Protein AF-0000000085129470 (afdb_homodimer)

Foldseek 3Di:
DPDAAFPDDQCPFPLQCVLVVNDDFQWDDDDDFKTKTADPDALDPLKMKIFTNGFDQAPVRDDPVSNVVSVVVLVVSLVVSCVPVVAPDWDKQWAHDVVRVHRGRGGIIITHGDHVPSPDDDDDPDDDPDDVVVVVVVVVVVVVVD/DPQAAFPDDACPFPLQCVLVVNDDFQWDDDDDFKTKTADPDALDPLKMKIFTNGFDQAPVRDDPVSNVVSVVVLVVSLVVSCVPVVAPDWDKQWAHDVVRPHRGRGGIIITHGDHVPSPDDDDDPDDDPDDVVVVVVVVVVVVVVD

Nearest PDB structures (foldseek):
  3imi-assembly2_C  TM=9.544E-01  e=4.822E-15  Bacillus anthracis str. 'Ames Ancestor'
  3l7x-assembly1_A-2  TM=9.308E-01  e=3.693E-14  Streptococcus mutans UA159
  1y23-assembly3_E  TM=9.239E-01  e=2.220E-14  Bacillus subtilis
  3ksv-assembly1_A-2  TM=9.120E-01  e=5.343E-13  Leishmania major
  3lb5-assembly2_C  TM=7.883E-01  e=4.705E-13  Bartonella henselae

Structure (mmCIF, N/CA/C/O backbone):
data_AF-0000000085129470-model_v1
#
loop_
_entity.id
_entity.type
_entity.pdbx_description
1 polymer 'Histidine triad (HIT) protein'
#
loop_
_atom_site.group_PDB
_atom_site.id
_atom_site.type_symbol
_atom_site.label_atom_id
_atom_site.label_alt_id
_atom_site.label_comp_id
_atom_site.label_asym_id
_atom_site.label_entity_id
_atom_site.label_seq_id
_atom_site.pdbx_PDB_ins_code
_atom_site.Cartn_x
_atom_site.Cartn_y
_atom_site.Cartn_z
_atom_site.occupancy
_atom_site.B_iso_or_equiv
_atom_site.auth_seq_id
_atom_site.auth_comp_id
_atom_site.auth_asym_id
_atom_site.auth_atom_id
_atom_site.pdbx_PDB_model_num
ATOM 1 N N . MET A 1 1 ? -8.031 -5.977 -23.781 1 40.75 1 MET A N 1
ATOM 2 C CA . MET A 1 1 ? -8.719 -7.082 -23.125 1 40.75 1 MET A CA 1
ATOM 3 C C . MET A 1 1 ? -9.391 -6.613 -21.844 1 40.75 1 MET A C 1
ATOM 5 O O . MET A 1 1 ? -8.828 -5.801 -21.094 1 40.75 1 MET A O 1
ATOM 9 N N . PRO A 1 2 ? -10.648 -6.934 -21.75 1 44.78 2 PRO A N 1
ATOM 10 C CA . PRO A 1 2 ? -11.336 -6.453 -20.547 1 44.78 2 PRO A CA 1
ATOM 11 C C . PRO A 1 2 ? -10.562 -6.766 -19.266 1 44.78 2 PRO A C 1
ATOM 13 O O . PRO A 1 2 ? -9.867 -7.785 -19.188 1 44.78 2 PRO A O 1
ATOM 16 N N . MET A 1 3 ? -10.422 -5.758 -18.359 1 65.94 3 MET A N 1
ATOM 17 C CA . MET A 1 3 ? -9.773 -5.996 -17.062 1 65.94 3 MET A CA 1
ATOM 18 C C . MET A 1 3 ? -10.461 -7.125 -16.312 1 65.94 3 MET A C 1
ATOM 20 O O . MET A 1 3 ? -11.695 -7.188 -16.266 1 65.94 3 MET A O 1
ATOM 24 N N . PHE A 1 4 ? -9.797 -8.305 -16.234 1 82.75 4 PHE A N 1
ATOM 25 C CA . PHE A 1 4 ? -10.32 -9.438 -15.477 1 82.75 4 PHE A CA 1
ATOM 26 C C . PHE A 1 4 ? -10.82 -8.984 -14.109 1 82.75 4 PHE A C 1
ATOM 28 O O . PHE A 1 4 ? -10.125 -8.273 -13.391 1 82.75 4 PHE A O 1
ATOM 35 N N . VAL A 1 5 ? -12.195 -9.188 -13.875 1 93 5 VAL A N 1
ATOM 36 C CA . VAL A 1 5 ? -12.82 -8.852 -12.602 1 93 5 VAL A CA 1
ATOM 37 C C . VAL A 1 5 ? -13.391 -10.109 -11.961 1 93 5 VAL A C 1
ATOM 39 O O . VAL A 1 5 ? -14.117 -10.867 -12.609 1 93 5 VAL A O 1
ATOM 42 N N . ASP A 1 6 ? -13.016 -10.383 -10.758 1 96.62 6 ASP A N 1
ATOM 43 C CA . ASP A 1 6 ? -13.547 -11.523 -10.016 1 96.62 6 ASP A CA 1
ATOM 44 C C . ASP A 1 6 ? -14.227 -11.078 -8.727 1 96.62 6 ASP A C 1
ATOM 46 O O . ASP A 1 6 ? -13.555 -10.742 -7.75 1 96.62 6 ASP A O 1
ATOM 50 N N . THR A 1 7 ? -15.523 -11.156 -8.672 1 96.19 7 THR A N 1
ATOM 51 C CA . THR A 1 7 ? -16.297 -10.766 -7.496 1 96.19 7 THR A CA 1
ATOM 52 C C . THR A 1 7 ? -16.969 -11.984 -6.859 1 96.19 7 THR A C 1
ATOM 54 O O . THR A 1 7 ? -17.969 -11.844 -6.156 1 96.19 7 THR A O 1
ATOM 57 N N . SER A 1 8 ? -16.406 -13.164 -7.219 1 96.69 8 SER A N 1
ATOM 58 C CA . SER A 1 8 ? -17 -14.398 -6.719 1 96.69 8 SER A CA 1
ATOM 59 C C . SER A 1 8 ? -17.031 -14.422 -5.195 1 96.69 8 SER A C 1
ATOM 61 O O . SER A 1 8 ? -16.188 -13.797 -4.543 1 96.69 8 SER A O 1
ATOM 63 N N . PRO A 1 9 ? -18 -15.125 -4.59 1 96.31 9 PRO A N 1
ATOM 64 C CA . PRO A 1 9 ? -18.109 -15.172 -3.129 1 96.31 9 PRO A CA 1
ATOM 65 C C . PRO A 1 9 ? -17 -16 -2.479 1 96.31 9 PRO A C 1
ATOM 67 O O . PRO A 1 9 ? -16.25 -16.672 -3.178 1 96.31 9 PRO A O 1
ATOM 70 N N . PRO A 1 10 ? -16.984 -15.922 -1.143 1 96.88 10 PRO A N 1
ATOM 71 C CA . PRO A 1 10 ? -15.953 -16.688 -0.429 1 96.88 10 PRO A CA 1
ATOM 72 C C . PRO A 1 10 ? -15.969 -18.172 -0.782 1 96.88 10 PRO A C 1
ATOM 74 O O . PRO A 1 10 ? -17.047 -18.781 -0.852 1 96.88 10 PRO A O 1
ATOM 77 N N . GLY A 1 11 ? -14.758 -18.656 -0.983 1 96.5 11 GLY A N 1
ATOM 78 C CA . GLY A 1 11 ? -14.633 -20.062 -1.308 1 96.5 11 GLY A CA 1
ATOM 79 C C . GLY A 1 11 ? -14.648 -20.344 -2.799 1 96.5 11 GLY A C 1
ATOM 80 O O . GLY A 1 11 ? -14.219 -21.406 -3.246 1 96.5 11 GLY A O 1
ATOM 81 N N . GLN A 1 12 ? -15.031 -19.328 -3.605 1 97 12 GLN A N 1
ATOM 82 C CA . GLN A 1 12 ? -15.219 -19.562 -5.035 1 97 12 GLN A CA 1
ATOM 83 C C . GLN A 1 12 ? -14.328 -18.641 -5.867 1 97 12 GLN A C 1
ATOM 85 O O . GLN A 1 12 ? -14.141 -18.875 -7.062 1 97 12 GLN A O 1
ATOM 90 N N . CYS A 1 13 ? -13.836 -17.641 -5.27 1 97.06 13 CYS A N 1
ATOM 91 C CA . CYS A 1 13 ? -13.023 -16.703 -6.047 1 97.06 13 CYS A CA 1
ATOM 92 C C . CYS A 1 13 ? -11.664 -17.312 -6.383 1 97.06 13 CYS A C 1
ATOM 94 O O . CYS A 1 13 ? -11.266 -18.312 -5.789 1 97.06 13 CYS A O 1
ATOM 96 N N . LEU A 1 14 ? -10.992 -16.734 -7.289 1 96.19 14 LEU A N 1
ATOM 97 C CA . LEU A 1 14 ? -9.703 -17.219 -7.789 1 96.19 14 LEU A CA 1
ATOM 98 C C . LEU A 1 14 ? -8.703 -17.375 -6.648 1 96.19 14 LEU A C 1
ATOM 100 O O . LEU A 1 14 ? -8.031 -18.391 -6.547 1 96.19 14 LEU A O 1
ATOM 104 N N . PHE A 1 15 ? -8.625 -16.469 -5.797 1 98 15 PHE A N 1
ATOM 105 C CA . PHE A 1 15 ? -7.629 -16.484 -4.734 1 98 15 PHE A CA 1
ATOM 106 C C . PHE A 1 15 ? -7.988 -17.516 -3.67 1 98 15 PHE A C 1
ATOM 108 O O . PHE A 1 15 ? -7.105 -18.156 -3.09 1 98 15 PHE A O 1
ATOM 115 N N . CYS A 1 16 ? -9.281 -17.656 -3.396 1 98.31 16 CYS A N 1
ATOM 116 C CA . CYS A 1 16 ? -9.68 -18.734 -2.492 1 98.31 16 CYS A CA 1
ATOM 117 C C . CYS A 1 16 ? -9.242 -20.094 -3.027 1 98.31 16 CYS A C 1
ATOM 119 O O . CYS A 1 16 ? -8.734 -20.922 -2.275 1 98.31 16 CYS A O 1
ATOM 121 N N . ARG A 1 17 ? -9.445 -20.25 -4.277 1 97.88 17 ARG A N 1
ATOM 122 C CA . ARG A 1 17 ? -9.07 -21.516 -4.902 1 97.88 17 ARG A CA 1
ATOM 123 C C . ARG A 1 17 ? -7.555 -21.703 -4.887 1 97.88 17 ARG A C 1
ATOM 125 O O . ARG A 1 17 ? -7.066 -22.828 -4.719 1 97.88 17 ARG A O 1
ATOM 132 N N . LEU A 1 18 ? -6.859 -20.688 -5.109 1 96.94 18 LEU A N 1
ATOM 133 C CA . LEU A 1 18 ? -5.406 -20.719 -5.023 1 96.94 18 LEU A CA 1
ATOM 134 C C . LEU A 1 18 ? -4.953 -21.094 -3.617 1 96.94 18 LEU A C 1
ATOM 136 O O . LEU A 1 18 ? -4.082 -21.953 -3.447 1 96.94 18 LEU A O 1
ATOM 140 N N . VAL A 1 19 ? -5.531 -20.484 -2.59 1 97.5 19 VAL A N 1
ATOM 141 C CA . VAL A 1 19 ? -5.215 -20.734 -1.189 1 97.5 19 VAL A CA 1
ATOM 142 C C . VAL A 1 19 ? -5.52 -22.203 -0.854 1 97.5 19 VAL A C 1
ATOM 144 O O . VAL A 1 19 ? -4.758 -22.844 -0.126 1 97.5 19 VAL A O 1
ATOM 147 N N . ALA A 1 20 ? -6.57 -22.688 -1.442 1 97.12 20 ALA A N 1
ATOM 148 C CA . ALA A 1 20 ? -7.008 -24.062 -1.183 1 97.12 20 ALA A CA 1
ATOM 149 C C . ALA A 1 20 ? -6.164 -25.062 -1.964 1 97.12 20 ALA A C 1
ATOM 151 O O . ALA A 1 20 ? -6.305 -26.281 -1.781 1 97.12 20 ALA A O 1
ATOM 152 N N . GLY A 1 21 ? -5.367 -24.625 -2.869 1 96.06 21 GLY A N 1
ATOM 153 C CA . GLY A 1 21 ? -4.527 -25.5 -3.67 1 96.06 21 GLY A CA 1
ATOM 154 C C . GLY A 1 21 ? -5.262 -26.125 -4.836 1 96.06 21 GLY A C 1
ATOM 155 O O . GLY A 1 21 ? -4.824 -27.156 -5.375 1 96.06 21 GLY A O 1
ATOM 156 N N . GLU A 1 22 ? -6.336 -25.531 -5.234 1 96.88 22 GLU A N 1
ATOM 157 C CA . GLU A 1 22 ? -7.168 -26.094 -6.301 1 96.88 22 GLU A CA 1
ATOM 158 C C . GLU A 1 22 ? -6.656 -25.672 -7.676 1 96.88 22 GLU A C 1
ATOM 160 O O . GLU A 1 22 ? -6.984 -26.297 -8.68 1 96.88 22 GLU A O 1
ATOM 165 N N . ILE A 1 23 ? -5.961 -24.594 -7.789 1 95.31 23 ILE A N 1
ATOM 166 C CA . ILE A 1 23 ? -5.383 -24.125 -9.047 1 95.31 23 ILE A CA 1
ATOM 167 C C . ILE A 1 23 ? -3.893 -23.859 -8.859 1 95.31 23 ILE A C 1
ATOM 169 O O . ILE A 1 23 ? -3.445 -23.547 -7.754 1 95.31 23 ILE A O 1
ATOM 173 N N . PRO A 1 24 ? -3.178 -24.016 -9.922 1 94.62 24 PRO A N 1
ATOM 174 C CA . PRO A 1 24 ? -1.734 -23.797 -9.797 1 94.62 24 PRO A CA 1
ATOM 175 C C . PRO A 1 24 ? -1.381 -22.328 -9.609 1 94.62 24 PRO A C 1
ATOM 177 O O . PRO A 1 24 ? -2.121 -21.453 -10.062 1 94.62 24 PRO A O 1
ATOM 180 N N . SER A 1 25 ? -0.333 -22.078 -8.922 1 96.12 25 SER A N 1
ATOM 181 C CA . SER A 1 25 ? 0.247 -20.75 -8.758 1 96.12 25 SER A CA 1
ATOM 182 C C . SER A 1 25 ? 1.765 -20.812 -8.625 1 96.12 25 SER A C 1
ATOM 184 O O . SER A 1 25 ? 2.311 -21.859 -8.258 1 96.12 25 SER A O 1
ATOM 186 N N . ALA A 1 26 ? 2.432 -19.875 -9.055 1 98.31 26 ALA A N 1
ATOM 187 C CA . ALA A 1 26 ? 3.85 -19.719 -8.742 1 98.31 26 ALA A CA 1
ATOM 188 C C . ALA A 1 26 ? 4.039 -19.109 -7.355 1 98.31 26 ALA A C 1
ATOM 190 O O . ALA A 1 26 ? 4.305 -17.906 -7.23 1 98.31 26 ALA A O 1
ATOM 191 N N . LYS A 1 27 ? 3.943 -19.984 -6.379 1 98.5 27 LYS A N 1
ATOM 192 C CA . LYS A 1 27 ? 3.953 -19.547 -4.984 1 98.5 27 LYS A CA 1
ATOM 193 C C . LYS A 1 27 ? 5.355 -19.141 -4.539 1 98.5 27 LYS A C 1
ATOM 195 O O . LYS A 1 27 ? 6.336 -19.812 -4.883 1 98.5 27 LYS A O 1
ATOM 200 N N . VAL A 1 28 ? 5.387 -18.125 -3.826 1 98.75 28 VAL A N 1
ATOM 201 C CA . VAL A 1 28 ? 6.645 -17.578 -3.34 1 98.75 28 VAL A CA 1
ATOM 202 C C . VAL A 1 28 ? 6.789 -17.844 -1.845 1 98.75 28 VAL A C 1
ATOM 204 O O . VAL A 1 28 ? 7.879 -18.172 -1.367 1 98.75 28 VAL A O 1
ATOM 207 N N . PHE A 1 29 ? 5.77 -17.609 -1.098 1 98.75 29 PHE A N 1
ATOM 208 C CA . PHE A 1 29 ? 5.785 -17.672 0.359 1 98.75 29 PHE A CA 1
ATOM 209 C C . PHE A 1 29 ? 4.383 -17.938 0.904 1 98.75 29 PHE A C 1
ATOM 211 O O . PHE A 1 29 ? 3.389 -17.578 0.274 1 98.75 29 PHE A O 1
ATOM 218 N N . GLU A 1 30 ? 4.352 -18.641 2 1 98.38 30 GLU A N 1
ATOM 219 C CA . GLU A 1 30 ? 3.074 -18.859 2.672 1 98.38 30 GLU A CA 1
ATOM 220 C C . GLU A 1 30 ? 3.266 -19.031 4.176 1 98.38 30 GLU A C 1
ATOM 222 O O . GLU A 1 30 ? 4.238 -19.656 4.617 1 98.38 30 GLU A O 1
ATOM 227 N N . ASP A 1 31 ? 2.416 -18.453 4.965 1 98.25 31 ASP A N 1
ATOM 228 C CA . ASP A 1 31 ? 2.367 -18.703 6.406 1 98.25 31 ASP A CA 1
ATOM 229 C C . ASP A 1 31 ? 0.927 -18.859 6.887 1 98.25 31 ASP A C 1
ATOM 231 O O . ASP A 1 31 ? 0.039 -19.203 6.102 1 98.25 31 ASP A O 1
ATOM 235 N N . GLU A 1 32 ? 0.663 -18.703 8.133 1 98.25 32 GLU A N 1
ATOM 236 C CA . GLU A 1 32 ? -0.648 -19 8.703 1 98.25 32 GLU A CA 1
ATOM 237 C C . GLU A 1 32 ? -1.712 -18.047 8.172 1 98.25 32 GLU A C 1
ATOM 239 O O . GLU A 1 32 ? -2.865 -18.438 7.98 1 98.25 32 GLU A O 1
ATOM 244 N N . GLN A 1 33 ? -1.351 -16.828 7.836 1 98.75 33 GLN A N 1
ATOM 245 C CA . GLN A 1 33 ? -2.363 -15.812 7.555 1 98.75 33 GLN A CA 1
ATOM 246 C C . GLN A 1 33 ? -2.232 -15.289 6.125 1 98.75 33 GLN A C 1
ATOM 248 O O . GLN A 1 33 ? -3.15 -14.648 5.609 1 98.75 33 GLN A O 1
ATOM 253 N N . THR A 1 34 ? -1.122 -15.539 5.492 1 98.88 34 THR A N 1
ATOM 254 C CA . THR A 1 34 ? -0.875 -14.867 4.223 1 98.88 34 THR A CA 1
ATOM 255 C C . THR A 1 34 ? -0.293 -15.836 3.199 1 98.88 34 THR A C 1
ATOM 257 O O . THR A 1 34 ? 0.252 -16.875 3.566 1 98.88 34 THR A O 1
ATOM 260 N N . ILE A 1 35 ? -0.473 -15.5 1.938 1 98.88 35 ILE A N 1
ATOM 261 C CA . ILE A 1 35 ? 0.131 -16.203 0.819 1 98.88 35 ILE A CA 1
ATOM 262 C C . ILE A 1 35 ? 0.681 -15.211 -0.195 1 98.88 35 ILE A C 1
ATOM 264 O O . ILE A 1 35 ? 0.081 -14.156 -0.426 1 98.88 35 ILE A O 1
ATOM 268 N N . ALA A 1 36 ? 1.838 -15.469 -0.699 1 98.94 36 ALA A N 1
ATOM 269 C CA . ALA A 1 36 ? 2.467 -14.656 -1.737 1 98.94 36 ALA A CA 1
ATOM 270 C C . ALA A 1 36 ? 2.76 -15.484 -2.982 1 98.94 36 ALA A C 1
ATOM 272 O O . ALA A 1 36 ? 3.266 -16.609 -2.883 1 98.94 36 ALA A O 1
ATOM 273 N N . PHE A 1 37 ? 2.441 -14.961 -4.125 1 98.88 37 PHE A N 1
ATOM 274 C CA . PHE A 1 37 ? 2.609 -15.664 -5.387 1 98.88 37 PHE A CA 1
ATOM 275 C C . PHE A 1 37 ? 2.811 -14.68 -6.535 1 98.88 37 PHE A C 1
ATOM 277 O O . PHE A 1 37 ? 2.457 -13.508 -6.422 1 98.88 37 PHE A O 1
ATOM 284 N N . MET A 1 38 ? 3.396 -15.164 -7.598 1 98.81 38 MET A N 1
ATOM 285 C CA . MET A 1 38 ? 3.662 -14.297 -8.742 1 98.81 38 MET A CA 1
ATOM 286 C C . MET A 1 38 ? 2.361 -13.836 -9.391 1 98.81 38 MET A C 1
ATOM 288 O O . MET A 1 38 ? 1.467 -14.648 -9.641 1 98.81 38 MET A O 1
ATOM 292 N N . ASP A 1 39 ? 2.252 -12.602 -9.609 1 98.12 39 ASP A N 1
ATOM 293 C CA . ASP A 1 39 ? 1.149 -12.141 -10.445 1 98.12 39 ASP A CA 1
ATOM 294 C C . ASP A 1 39 ? 1.29 -12.664 -11.875 1 98.12 39 ASP A C 1
ATOM 296 O O . ASP A 1 39 ? 2.352 -12.531 -12.484 1 98.12 39 ASP A O 1
ATOM 300 N N . ILE A 1 40 ? 0.278 -13.148 -12.406 1 96.19 40 ILE A N 1
ATOM 301 C CA . ILE A 1 40 ? 0.313 -13.688 -13.758 1 96.19 40 ILE A CA 1
ATOM 302 C C . ILE A 1 40 ? 0.575 -12.562 -14.758 1 96.19 40 ILE A C 1
ATOM 304 O O . ILE A 1 40 ? 1.217 -12.773 -15.789 1 96.19 40 ILE A O 1
ATOM 308 N N . GLY A 1 41 ? -0.055 -11.375 -14.516 1 95.75 41 GLY A N 1
ATOM 309 C CA . GLY A 1 41 ? 0.203 -10.188 -15.312 1 95.75 41 GLY A CA 1
ATOM 310 C C . GLY A 1 41 ? 1.357 -9.352 -14.789 1 95.75 41 GLY A C 1
ATOM 311 O O . GLY A 1 41 ? 1.146 -8.352 -14.109 1 95.75 41 GLY A O 1
ATOM 312 N N . GLN A 1 42 ? 2.512 -9.742 -15.281 1 98.12 42 GLN A N 1
ATOM 313 C CA . GLN A 1 42 ? 3.713 -9.07 -14.797 1 98.12 42 GLN A CA 1
ATOM 314 C C . GLN A 1 42 ? 3.863 -7.684 -15.414 1 98.12 42 GLN A C 1
ATOM 316 O O . GLN A 1 42 ? 3.828 -7.539 -16.641 1 98.12 42 GLN A O 1
ATOM 321 N N . VAL A 1 43 ? 3.979 -6.672 -14.547 1 97.94 43 VAL A N 1
ATOM 322 C CA . VAL A 1 43 ? 4.391 -5.363 -15.047 1 97.94 43 VAL A CA 1
ATOM 323 C C . VAL A 1 43 ? 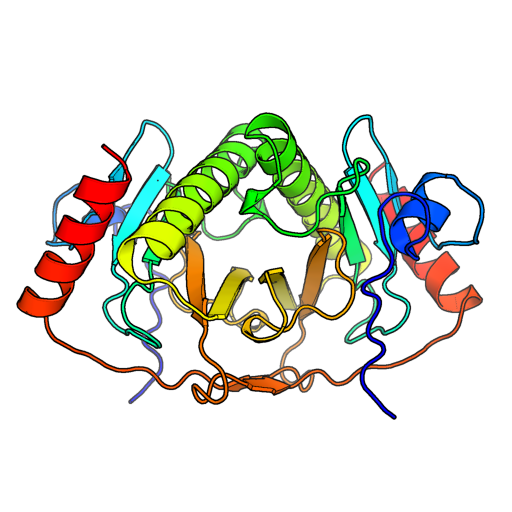5.898 -5.355 -15.289 1 97.94 43 VAL A C 1
ATOM 325 O O . VAL A 1 43 ? 6.352 -5.02 -16.391 1 97.94 43 VAL A O 1
ATOM 328 N N . ASN A 1 44 ? 6.613 -5.758 -14.227 1 98.5 44 ASN A N 1
ATOM 329 C CA . ASN A 1 44 ? 8.039 -6.062 -14.266 1 98.5 44 ASN A CA 1
ATOM 330 C C . ASN A 1 44 ? 8.344 -7.414 -13.633 1 98.5 44 ASN A C 1
ATOM 332 O O . ASN A 1 44 ? 7.617 -7.875 -12.75 1 98.5 44 ASN A O 1
ATOM 336 N N . PRO A 1 45 ? 9.43 -8.078 -14.125 1 98.44 45 PRO A N 1
ATOM 337 C CA . PRO A 1 45 ? 9.805 -9.344 -13.477 1 98.44 45 PRO A CA 1
ATOM 338 C C . PRO A 1 45 ? 9.945 -9.211 -11.961 1 98.44 45 PRO A C 1
ATOM 340 O O . PRO A 1 45 ? 10.609 -8.289 -11.477 1 98.44 45 PRO A O 1
ATOM 343 N N . GLY A 1 46 ? 9.297 -10.125 -11.234 1 98.81 46 GLY A N 1
ATOM 344 C CA . GLY A 1 46 ? 9.375 -10.094 -9.781 1 98.81 46 GLY A CA 1
ATOM 345 C C . GLY A 1 46 ? 8.125 -9.523 -9.133 1 98.81 46 GLY A C 1
ATOM 346 O O . GLY A 1 46 ? 8.039 -9.445 -7.906 1 98.81 46 GLY A O 1
ATOM 347 N N . HIS A 1 47 ? 7.137 -9.102 -9.938 1 98.94 47 HIS A N 1
ATOM 348 C CA . HIS A 1 47 ? 5.863 -8.594 -9.445 1 98.94 47 HIS A CA 1
ATOM 349 C C . HIS A 1 47 ? 5.09 -9.672 -8.688 1 98.94 47 HIS A C 1
ATOM 351 O O . HIS A 1 47 ? 4.684 -10.672 -9.281 1 98.94 47 HIS A O 1
ATOM 357 N N . VAL A 1 48 ? 4.891 -9.438 -7.418 1 98.94 48 VAL A N 1
ATOM 358 C CA . VAL A 1 48 ? 4.309 -10.43 -6.523 1 98.94 48 VAL A CA 1
ATOM 359 C C . VAL A 1 48 ? 3.027 -9.883 -5.902 1 98.94 48 VAL A C 1
ATOM 361 O O . VAL A 1 48 ? 2.943 -8.695 -5.59 1 98.94 48 VAL A O 1
ATOM 364 N N . LEU A 1 49 ? 2.084 -10.773 -5.723 1 98.94 49 LEU A N 1
ATOM 365 C CA . LEU A 1 49 ? 0.897 -10.477 -4.926 1 98.94 49 LEU A CA 1
ATOM 366 C C . LEU A 1 49 ? 1.003 -11.094 -3.537 1 98.94 49 LEU A C 1
ATOM 368 O O . LEU A 1 49 ? 1.373 -12.258 -3.398 1 98.94 49 LEU A O 1
ATOM 372 N N . VAL A 1 50 ? 0.764 -10.305 -2.529 1 98.94 50 VAL A N 1
ATOM 373 C CA . VAL A 1 50 ? 0.599 -10.789 -1.161 1 98.94 50 VAL A CA 1
ATOM 374 C C . VAL A 1 50 ? -0.875 -10.719 -0.765 1 98.94 50 VAL A C 1
ATOM 376 O O . VAL A 1 50 ? -1.462 -9.633 -0.716 1 98.94 50 VAL A O 1
ATOM 379 N N . ALA A 1 51 ? -1.49 -11.852 -0.425 1 98.94 51 ALA A N 1
ATOM 380 C CA . ALA A 1 51 ? -2.926 -11.914 -0.163 1 98.94 51 ALA A CA 1
ATOM 381 C C . ALA A 1 51 ? -3.207 -12.516 1.212 1 98.94 51 ALA A C 1
ATOM 383 O O . ALA A 1 51 ? -2.387 -13.266 1.749 1 98.94 51 ALA A O 1
ATOM 384 N N . SER A 1 52 ? -4.328 -12.039 1.817 1 98.88 52 SER A N 1
ATOM 385 C CA . SER A 1 52 ? -4.828 -12.742 2.994 1 98.88 52 SER A CA 1
ATOM 386 C C . SER A 1 52 ? -5.285 -14.156 2.639 1 98.88 52 SER A C 1
ATOM 388 O O . SER A 1 52 ? -5.871 -14.375 1.576 1 98.88 52 SER A O 1
ATOM 390 N N . LYS A 1 53 ? -4.98 -15.102 3.496 1 98.62 53 LYS A N 1
ATOM 391 C CA . LYS A 1 53 ? -5.492 -16.438 3.232 1 98.62 53 LYS A CA 1
ATOM 392 C C . LYS A 1 53 ? -7 -16.516 3.457 1 98.62 53 LYS A C 1
ATOM 394 O O . LYS A 1 53 ? -7.719 -17.141 2.686 1 98.62 53 LYS A O 1
ATOM 399 N N . ARG A 1 54 ? -7.402 -15.914 4.613 1 98.38 54 ARG A N 1
ATOM 400 C CA . ARG A 1 54 ? -8.844 -15.773 4.766 1 98.38 54 ARG A CA 1
ATOM 401 C C . ARG A 1 54 ? -9.43 -14.867 3.691 1 98.38 54 ARG A C 1
ATOM 403 O O . ARG A 1 54 ? -8.844 -13.828 3.371 1 98.38 54 ARG A O 1
ATOM 410 N N . HIS A 1 55 ? -10.594 -15.25 3.164 1 98.69 55 HIS A N 1
ATOM 411 C CA . HIS A 1 55 ? -11.266 -14.375 2.213 1 98.69 55 HIS A CA 1
ATOM 412 C C . HIS A 1 55 ? -11.75 -13.102 2.893 1 98.69 55 HIS A C 1
ATOM 414 O O . HIS A 1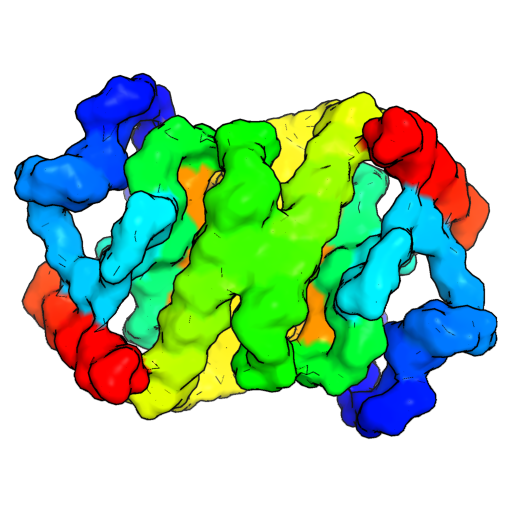 55 ? -12.617 -13.148 3.77 1 98.69 55 HIS A O 1
ATOM 420 N N . ALA A 1 56 ? -11.195 -12.109 2.619 1 98.69 56 ALA A N 1
ATOM 421 C CA . ALA A 1 56 ? -11.602 -10.734 2.889 1 98.69 56 ALA A CA 1
ATOM 422 C C . ALA A 1 56 ? -11.594 -9.898 1.612 1 98.69 56 ALA A C 1
ATOM 424 O O . ALA A 1 56 ? -10.688 -10.023 0.787 1 98.69 56 ALA A O 1
ATOM 425 N N . VAL A 1 57 ? -12.539 -9.156 1.46 1 98.62 57 VAL A N 1
ATOM 426 C CA . VAL A 1 57 ? -12.625 -8.414 0.205 1 98.62 57 VAL A CA 1
ATOM 427 C C . VAL A 1 57 ? -11.672 -7.219 0.247 1 98.62 57 VAL A C 1
ATOM 429 O O . VAL A 1 57 ? -10.859 -7.035 -0.659 1 98.62 57 VAL A O 1
ATOM 432 N N . THR A 1 58 ? -11.836 -6.367 1.28 1 98.81 58 THR A N 1
ATOM 433 C CA . THR A 1 58 ? -11.07 -5.129 1.363 1 98.81 58 THR A CA 1
ATOM 434 C C . THR A 1 58 ? -10.234 -5.098 2.641 1 98.81 58 THR A C 1
ATOM 436 O O . THR A 1 58 ? -10.383 -5.957 3.51 1 98.81 58 THR A O 1
ATOM 439 N N . LEU A 1 59 ? -9.367 -4.102 2.715 1 98.88 59 LEU A N 1
ATOM 440 C CA . LEU A 1 59 ? -8.594 -3.824 3.918 1 98.88 59 LEU A CA 1
ATOM 441 C C . LEU A 1 59 ? -9.5 -3.695 5.137 1 98.88 59 LEU A C 1
ATOM 443 O O . LEU A 1 59 ? -9.125 -4.09 6.242 1 98.88 59 LEU A O 1
ATOM 447 N N . LEU A 1 60 ? -10.719 -3.189 5.008 1 98.75 60 LEU A N 1
ATOM 448 C CA . LEU A 1 60 ? -11.648 -2.916 6.098 1 98.75 60 LEU A CA 1
ATOM 449 C C . LEU A 1 60 ? -12.211 -4.211 6.672 1 98.75 60 LEU A C 1
ATOM 451 O O . LEU A 1 60 ? -12.75 -4.223 7.781 1 98.75 60 LEU A O 1
ATOM 455 N N . ASP A 1 61 ? -12.055 -5.273 5.922 1 98.75 61 ASP A N 1
ATOM 456 C CA . ASP A 1 61 ? -12.602 -6.562 6.328 1 98.75 61 ASP A CA 1
ATOM 457 C C . ASP A 1 61 ? -11.562 -7.391 7.074 1 98.75 61 ASP A C 1
ATOM 459 O O . ASP A 1 61 ? -11.875 -8.445 7.625 1 98.75 61 ASP A O 1
ATOM 463 N N . LEU A 1 62 ? -10.312 -6.98 7.062 1 98.88 62 LEU A N 1
ATOM 464 C CA . LEU A 1 62 ? -9.25 -7.688 7.766 1 98.88 62 LEU A CA 1
ATOM 465 C C . LEU A 1 62 ? -9.305 -7.395 9.266 1 98.88 62 LEU A C 1
ATOM 467 O O . LEU A 1 62 ? -9.758 -6.324 9.672 1 98.88 62 LEU A O 1
ATOM 471 N N . THR A 1 63 ? -8.859 -8.359 10.117 1 98.81 63 THR A N 1
ATOM 472 C CA . THR A 1 63 ? -8.531 -8.016 11.5 1 98.81 63 THR A CA 1
ATOM 473 C C . THR A 1 63 ? -7.23 -7.223 11.562 1 98.81 63 THR A C 1
ATOM 475 O O . THR A 1 63 ? -6.414 -7.277 10.641 1 98.81 63 THR A O 1
ATOM 478 N N . PRO A 1 64 ? -7.062 -6.539 12.641 1 98.69 64 PRO A N 1
ATOM 479 C CA . PRO A 1 64 ? -5.785 -5.836 12.789 1 98.69 64 PRO A CA 1
ATOM 480 C C . PRO A 1 64 ? -4.582 -6.773 12.695 1 98.69 64 PRO A C 1
ATOM 482 O O . PRO A 1 64 ? -3.541 -6.398 12.148 1 98.69 64 PRO A O 1
ATOM 485 N N . ASP A 1 65 ? -4.742 -7.934 13.234 1 98.75 65 ASP A N 1
ATOM 486 C CA . ASP A 1 65 ? -3.666 -8.922 13.18 1 98.75 65 ASP A CA 1
ATOM 487 C C . ASP A 1 65 ? -3.373 -9.336 11.742 1 98.75 65 ASP A C 1
ATOM 489 O O . ASP A 1 65 ? -2.211 -9.445 11.344 1 98.75 65 ASP A O 1
ATOM 493 N N . GLU A 1 66 ? -4.395 -9.57 10.93 1 98.88 66 GLU A N 1
ATOM 494 C CA . GLU A 1 66 ? -4.242 -9.906 9.523 1 98.88 66 GLU A CA 1
ATOM 495 C C . GLU A 1 66 ? -3.592 -8.766 8.75 1 98.88 66 GLU A C 1
ATOM 497 O O . GLU A 1 66 ? -2.74 -9 7.887 1 98.88 66 GLU A O 1
ATOM 502 N N . ALA A 1 67 ? -4.027 -7.547 9.094 1 98.88 67 ALA A N 1
ATOM 503 C CA . ALA A 1 67 ? -3.447 -6.375 8.438 1 98.88 67 ALA A CA 1
ATOM 504 C C . ALA A 1 67 ? -1.944 -6.293 8.688 1 98.88 67 ALA A C 1
ATOM 506 O O . ALA A 1 67 ? -1.162 -6.105 7.754 1 98.88 67 ALA A O 1
ATOM 507 N N . GLY A 1 68 ? -1.591 -6.461 9.93 1 98.88 68 GLY A N 1
ATOM 508 C CA . GLY A 1 68 ? -0.171 -6.477 10.242 1 98.88 68 GLY A CA 1
ATOM 509 C C . GLY A 1 68 ? 0.58 -7.594 9.539 1 98.88 68 GLY A C 1
ATOM 510 O O . GLY A 1 68 ? 1.702 -7.395 9.07 1 98.88 68 GLY A O 1
ATOM 511 N N . ALA A 1 69 ? -0.011 -8.758 9.469 1 98.88 69 ALA A N 1
ATOM 512 C CA . ALA A 1 69 ? 0.618 -9.93 8.859 1 98.88 69 ALA A CA 1
ATOM 513 C C . ALA A 1 69 ? 0.886 -9.703 7.375 1 98.88 69 ALA A C 1
ATOM 515 O O . ALA A 1 69 ? 1.959 -10.039 6.871 1 98.88 69 ALA A O 1
ATOM 516 N N . VAL A 1 70 ? -0.07 -9.125 6.656 1 98.88 70 VAL A N 1
ATOM 517 C CA . VAL A 1 70 ? 0.102 -8.945 5.215 1 98.88 70 VAL A CA 1
ATOM 518 C C . VAL A 1 70 ? 1.245 -7.969 4.949 1 98.88 70 VAL A C 1
ATOM 520 O O . VAL A 1 70 ? 2.014 -8.141 4 1 98.88 70 VAL A O 1
ATOM 523 N N . MET A 1 71 ? 1.372 -6.91 5.766 1 98.94 71 MET A N 1
ATOM 524 C CA . MET A 1 71 ? 2.455 -5.961 5.539 1 98.94 71 MET A CA 1
ATOM 525 C C . MET A 1 71 ? 3.807 -6.578 5.883 1 98.94 71 MET A C 1
ATOM 527 O O . MET A 1 71 ? 4.805 -6.316 5.207 1 98.94 71 MET A O 1
ATOM 531 N N . ARG A 1 72 ? 3.861 -7.352 6.965 1 98.88 72 ARG A N 1
ATOM 532 C CA . ARG A 1 72 ? 5.109 -8.031 7.289 1 98.88 72 ARG A CA 1
ATOM 533 C C . ARG A 1 72 ? 5.535 -8.961 6.152 1 98.88 72 ARG A C 1
ATOM 535 O O . ARG A 1 72 ? 6.715 -9.016 5.801 1 98.88 72 ARG A O 1
ATOM 542 N N . THR A 1 73 ? 4.59 -9.672 5.609 1 98.94 73 THR A N 1
ATOM 543 C CA . THR A 1 73 ? 4.891 -10.539 4.473 1 98.94 73 THR A CA 1
ATOM 544 C C . THR A 1 73 ? 5.316 -9.711 3.264 1 98.94 73 THR A C 1
ATOM 546 O O . THR A 1 73 ? 6.273 -10.062 2.57 1 98.94 73 THR A O 1
ATOM 549 N N . ALA A 1 74 ? 4.617 -8.609 2.994 1 98.94 74 ALA A N 1
ATOM 550 C CA . ALA A 1 74 ? 4.992 -7.727 1.889 1 98.94 74 ALA A CA 1
ATOM 551 C C . ALA A 1 74 ? 6.426 -7.227 2.049 1 98.94 74 ALA A C 1
ATOM 553 O O . ALA A 1 74 ? 7.168 -7.133 1.068 1 98.94 74 ALA A O 1
ATOM 554 N N . GLN A 1 75 ? 6.793 -6.875 3.285 1 98.94 75 GLN A N 1
ATOM 555 C CA . GLN A 1 75 ? 8.156 -6.426 3.553 1 98.94 75 GLN A CA 1
ATOM 556 C C . GLN A 1 75 ? 9.172 -7.52 3.23 1 98.94 75 GLN A C 1
ATOM 558 O O . GLN A 1 75 ? 10.188 -7.258 2.584 1 98.94 75 GLN A O 1
ATOM 563 N N . ARG A 1 76 ? 8.867 -8.719 3.666 1 98.81 76 ARG A N 1
ATOM 564 C CA . ARG A 1 76 ? 9.742 -9.852 3.381 1 98.81 76 ARG A CA 1
ATOM 565 C C . ARG A 1 76 ? 9.883 -10.07 1.879 1 98.81 76 ARG A C 1
ATOM 567 O O . ARG A 1 76 ? 10.992 -10.266 1.373 1 98.81 76 ARG A O 1
ATOM 574 N N . VAL A 1 77 ? 8.781 -10.047 1.225 1 98.94 77 VAL A N 1
ATOM 575 C CA . VAL A 1 77 ? 8.758 -10.242 -0.222 1 98.94 77 VAL A CA 1
ATOM 576 C C . VAL A 1 77 ? 9.547 -9.125 -0.905 1 98.94 77 VAL A C 1
ATOM 578 O O . VAL A 1 77 ? 10.328 -9.383 -1.822 1 98.94 77 VAL A O 1
ATOM 581 N N . ALA A 1 78 ? 9.336 -7.898 -0.459 1 98.94 78 ALA A N 1
ATOM 582 C CA . ALA A 1 78 ? 10.055 -6.762 -1.032 1 98.94 78 ALA A CA 1
ATOM 583 C C . ALA A 1 78 ? 11.562 -6.93 -0.881 1 98.94 78 ALA A C 1
ATOM 585 O O . ALA A 1 78 ? 12.32 -6.613 -1.798 1 98.94 78 ALA A O 1
ATOM 586 N N . GLN A 1 79 ? 11.969 -7.371 0.268 1 98.88 79 GLN A N 1
ATOM 587 C CA . GLN A 1 79 ? 13.391 -7.633 0.498 1 98.88 79 GLN A CA 1
ATOM 588 C C . GLN A 1 79 ? 13.922 -8.688 -0.468 1 98.88 79 GLN A C 1
ATOM 590 O O . GLN A 1 79 ? 15.008 -8.539 -1.026 1 98.88 79 GLN A O 1
ATOM 595 N N . ALA A 1 80 ? 13.172 -9.75 -0.616 1 98.94 80 ALA A N 1
ATOM 596 C CA . ALA A 1 80 ? 13.562 -10.797 -1.55 1 98.94 80 ALA A CA 1
ATOM 597 C C . ALA A 1 80 ? 13.609 -10.273 -2.98 1 98.94 80 ALA A C 1
ATOM 599 O O . ALA A 1 80 ? 14.516 -10.617 -3.744 1 98.94 80 ALA A O 1
ATOM 600 N N . VAL A 1 81 ? 12.609 -9.492 -3.361 1 98.94 81 VAL A N 1
ATOM 601 C CA . VAL A 1 81 ? 12.562 -8.891 -4.691 1 98.94 81 VAL A CA 1
ATOM 602 C C . VAL A 1 81 ? 13.805 -8.039 -4.914 1 98.94 81 VAL A C 1
ATOM 604 O O . VAL A 1 81 ? 14.43 -8.102 -5.977 1 98.94 81 VAL A O 1
ATOM 607 N N . GLN A 1 82 ? 14.133 -7.242 -3.898 1 98.88 82 GLN A N 1
ATOM 608 C CA . GLN A 1 82 ? 15.336 -6.418 -3.998 1 98.88 82 GLN A CA 1
ATOM 609 C C . GLN A 1 82 ? 16.578 -7.281 -4.227 1 98.88 82 GLN A C 1
ATOM 611 O O . GLN A 1 82 ? 17.391 -6.977 -5.094 1 98.88 82 GLN A O 1
ATOM 616 N N . ALA A 1 83 ? 16.672 -8.305 -3.494 1 98.75 83 ALA A N 1
ATOM 617 C CA . ALA A 1 83 ? 17.844 -9.172 -3.547 1 98.75 83 ALA A CA 1
ATOM 618 C C . ALA A 1 83 ? 17.922 -9.922 -4.875 1 98.75 83 ALA A C 1
ATOM 620 O O . ALA A 1 83 ? 18.984 -10.07 -5.457 1 98.75 83 ALA A O 1
ATOM 621 N N . ALA A 1 84 ? 16.828 -10.398 -5.375 1 98.81 84 ALA A N 1
ATOM 622 C CA . ALA A 1 84 ? 16.797 -11.328 -6.5 1 98.81 84 ALA A CA 1
ATOM 623 C C . ALA A 1 84 ? 16.766 -10.586 -7.828 1 98.81 84 ALA A C 1
ATOM 625 O O . ALA A 1 84 ? 17.281 -11.078 -8.836 1 98.81 84 ALA A O 1
ATOM 626 N N . PHE A 1 85 ? 16.156 -9.383 -7.871 1 98.75 85 PHE A N 1
ATOM 627 C CA . PHE A 1 85 ? 15.898 -8.742 -9.156 1 98.75 85 PHE A CA 1
ATOM 628 C C . PHE A 1 85 ? 16.578 -7.379 -9.219 1 98.75 85 PHE A C 1
ATOM 630 O O . PHE A 1 85 ? 16.641 -6.762 -10.281 1 98.75 85 PHE A O 1
ATOM 637 N N . ASP A 1 86 ? 16.984 -6.824 -8.094 1 98.44 86 ASP A N 1
ATOM 638 C CA . ASP A 1 86 ? 17.75 -5.582 -7.98 1 98.44 86 ASP A CA 1
ATOM 639 C C . ASP A 1 86 ? 17.047 -4.441 -8.719 1 98.44 86 ASP A C 1
ATOM 641 O O . ASP A 1 86 ? 17.656 -3.797 -9.578 1 98.44 86 ASP A O 1
ATOM 645 N N . PRO A 1 87 ? 15.852 -4.234 -8.453 1 98.88 87 PRO A N 1
ATOM 646 C CA . PRO A 1 87 ? 15.172 -3.117 -9.117 1 98.88 87 PRO A CA 1
ATOM 647 C C . PRO A 1 87 ? 15.672 -1.757 -8.633 1 98.88 87 PRO A C 1
ATOM 649 O O . PRO A 1 87 ? 16.359 -1.674 -7.617 1 98.88 87 PRO A O 1
ATOM 652 N N . ASP A 1 88 ? 15.32 -0.65 -9.359 1 98.75 88 ASP A N 1
ATOM 653 C CA . ASP A 1 88 ? 15.688 0.718 -9 1 98.75 88 ASP A CA 1
ATOM 654 C C . ASP A 1 88 ? 14.805 1.244 -7.871 1 98.75 88 ASP A C 1
ATOM 656 O O . ASP A 1 88 ? 15.133 2.246 -7.234 1 98.75 88 ASP A O 1
ATOM 660 N N . GLY A 1 89 ? 13.68 0.592 -7.652 1 98.69 89 GLY A N 1
ATOM 661 C CA . GLY A 1 89 ? 12.703 0.912 -6.625 1 98.69 89 GLY A CA 1
ATOM 662 C C . GLY A 1 89 ? 11.617 -0.139 -6.488 1 98.69 89 GLY A C 1
ATOM 663 O O . GLY A 1 89 ? 11.617 -1.14 -7.207 1 98.69 89 GLY A O 1
ATOM 664 N N . ILE A 1 90 ? 10.773 -0.004 -5.551 1 98.94 90 ILE A N 1
ATOM 665 C CA . ILE A 1 90 ? 9.633 -0.886 -5.34 1 98.94 90 ILE A CA 1
ATOM 666 C C . ILE A 1 90 ? 8.398 -0.057 -4.984 1 98.94 90 ILE A C 1
ATOM 668 O O . ILE A 1 90 ? 8.477 0.871 -4.176 1 98.94 90 ILE A O 1
ATOM 672 N N . SER A 1 91 ? 7.266 -0.313 -5.602 1 98.81 91 SER A N 1
ATOM 673 C CA . SER A 1 91 ? 5.992 0.284 -5.219 1 98.81 91 SER A CA 1
ATOM 674 C C . SER A 1 91 ? 5.055 -0.756 -4.613 1 98.81 91 SER A C 1
ATOM 676 O O . SER A 1 91 ? 4.973 -1.886 -5.102 1 98.81 91 SER A O 1
ATOM 678 N N . LEU A 1 92 ? 4.41 -0.413 -3.537 1 98.88 92 LEU A N 1
ATOM 679 C CA . LEU A 1 92 ? 3.258 -1.173 -3.061 1 98.88 92 LEU A CA 1
ATOM 680 C C . LEU A 1 92 ? 1.954 -0.517 -3.5 1 98.88 92 LEU A C 1
ATOM 682 O O . LEU A 1 92 ? 1.793 0.7 -3.375 1 98.88 92 LEU A O 1
ATOM 686 N N . PHE A 1 93 ? 1.075 -1.273 -4.059 1 98.81 93 PHE A N 1
ATOM 687 C CA . PHE A 1 93 ? -0.246 -0.793 -4.445 1 98.81 93 PHE A CA 1
ATOM 688 C C . PHE A 1 93 ? -1.333 -1.737 -3.949 1 98.81 93 PHE A C 1
ATOM 690 O O . PHE A 1 93 ? -1.227 -2.955 -4.109 1 98.81 93 PHE A O 1
ATOM 697 N N . GLN A 1 94 ? -2.303 -1.277 -3.322 1 98.81 94 GLN A N 1
ATOM 698 C CA . GLN A 1 94 ? -3.441 -2.021 -2.793 1 98.81 94 GLN A CA 1
ATOM 699 C C . GLN A 1 94 ? -4.75 -1.286 -3.059 1 98.81 94 GLN A C 1
ATOM 701 O O . GLN A 1 94 ? -4.859 -0.085 -2.801 1 98.81 94 GLN A O 1
ATOM 706 N N . ALA A 1 95 ? -5.723 -1.984 -3.582 1 98.5 95 ALA A N 1
ATOM 707 C CA . ALA A 1 95 ? -6.98 -1.38 -4.008 1 98.5 95 ALA A CA 1
ATOM 708 C C . ALA A 1 95 ? -8.156 -1.94 -3.211 1 98.5 95 ALA A C 1
ATOM 710 O O . ALA A 1 95 ? -8.258 -3.154 -3.01 1 98.5 95 ALA A O 1
ATOM 711 N N . ASN A 1 96 ? -8.984 -1.087 -2.742 1 98.75 96 ASN A N 1
ATOM 712 C CA . ASN A 1 96 ? -10.234 -1.445 -2.076 1 98.75 96 ASN A CA 1
ATOM 713 C C . ASN A 1 96 ? -11.445 -0.925 -2.842 1 98.75 96 ASN A C 1
ATOM 715 O O . ASN A 1 96 ? -11.641 0.286 -2.957 1 98.75 96 ASN A O 1
ATOM 719 N N . GLY A 1 97 ? -12.266 -1.835 -3.365 1 98 97 GLY A N 1
ATOM 720 C CA . GLY A 1 97 ? -13.406 -1.448 -4.18 1 98 97 GLY A CA 1
ATOM 721 C C . GLY A 1 97 ? -13.031 -1.146 -5.621 1 98 97 GLY A C 1
ATOM 722 O O . GLY A 1 97 ? -11.875 -0.854 -5.922 1 98 97 GLY A O 1
ATOM 723 N N . ALA A 1 98 ? -14.07 -1.164 -6.449 1 97 98 ALA A N 1
ATOM 724 C CA . ALA A 1 98 ? -13.859 -0.945 -7.875 1 97 98 ALA A CA 1
ATOM 725 C C . ALA A 1 98 ? -13.25 0.429 -8.133 1 97 98 ALA A C 1
ATOM 727 O O . ALA A 1 98 ? -12.32 0.562 -8.938 1 97 98 ALA A O 1
ATOM 728 N N . ALA A 1 99 ? -13.688 1.418 -7.465 1 97.5 99 ALA A N 1
ATOM 729 C CA . ALA A 1 99 ? -13.188 2.777 -7.645 1 97.5 99 ALA A CA 1
ATOM 730 C C . ALA A 1 99 ? -11.734 2.891 -7.203 1 97.5 99 ALA A C 1
ATOM 732 O O . ALA A 1 99 ? -11 3.768 -7.672 1 97.5 99 ALA A O 1
ATOM 733 N N . GLY A 1 100 ? -11.344 2.012 -6.305 1 97.31 100 GLY A N 1
ATOM 734 C CA . GLY A 1 100 ? -9.953 1.978 -5.879 1 97.31 100 GLY A CA 1
ATOM 735 C C . GLY A 1 100 ? -9.055 1.225 -6.84 1 97.31 100 GLY A C 1
ATOM 736 O O . GLY A 1 100 ? -7.832 1.238 -6.691 1 97.31 100 GLY A O 1
ATOM 737 N N . GLY A 1 101 ? -9.688 0.549 -7.809 1 96.25 101 GLY A N 1
ATOM 738 C CA . GLY A 1 101 ? -8.938 -0.199 -8.797 1 96.25 101 GLY A CA 1
ATOM 739 C C . GLY A 1 101 ? -8.945 -1.696 -8.547 1 96.25 101 GLY A C 1
ATOM 740 O O . GLY A 1 101 ? -8.211 -2.443 -9.203 1 96.25 101 GLY A O 1
ATOM 741 N N . GLN A 1 102 ? -9.734 -2.09 -7.629 1 97.38 102 GLN A N 1
ATOM 742 C CA . GLN A 1 102 ? -9.773 -3.506 -7.277 1 97.38 102 GLN A CA 1
ATOM 743 C C . GLN A 1 102 ? -10.484 -4.32 -8.352 1 97.38 102 GLN A C 1
ATOM 745 O O . GLN A 1 102 ? -11.609 -3.992 -8.742 1 97.38 102 GLN A O 1
ATOM 750 N N . THR A 1 103 ? -9.781 -5.422 -8.797 1 96.75 103 THR A N 1
ATOM 751 C CA . THR A 1 103 ? -10.391 -6.246 -9.836 1 96.75 103 THR A CA 1
ATOM 752 C C . THR A 1 103 ? -10.656 -7.656 -9.312 1 96.75 103 THR A C 1
ATOM 754 O O . THR A 1 103 ? -11.539 -8.352 -9.828 1 96.75 103 THR A O 1
ATOM 757 N N . VAL A 1 104 ? -9.859 -8.18 -8.469 1 97.44 104 VAL A N 1
ATOM 758 C CA . VAL A 1 104 ? -10.133 -9.406 -7.734 1 97.44 104 VAL A CA 1
ATOM 759 C C . VAL A 1 104 ? -10.57 -9.078 -6.309 1 97.44 104 VAL A C 1
ATOM 761 O O . VAL A 1 104 ? -9.797 -8.516 -5.531 1 97.44 104 VAL A O 1
ATOM 764 N N . PHE A 1 105 ? -11.773 -9.422 -5.984 1 98.31 105 PHE A N 1
ATOM 765 C CA . PHE A 1 105 ? -12.352 -8.984 -4.719 1 98.31 105 PHE A CA 1
ATOM 766 C C . PHE A 1 105 ? -11.992 -9.953 -3.6 1 98.31 105 PHE A C 1
ATOM 768 O O . PHE A 1 105 ? -12.883 -10.516 -2.947 1 98.31 105 PHE A O 1
ATOM 775 N N . HIS A 1 106 ? -10.852 -10.18 -3.434 1 98.81 106 HIS A N 1
ATOM 776 C CA . HIS A 1 106 ? -10.078 -10.82 -2.377 1 98.81 106 HIS A CA 1
ATOM 777 C C . HIS A 1 106 ? -8.828 -10.016 -2.041 1 98.81 106 HIS A C 1
ATOM 779 O O . HIS A 1 106 ? -8 -9.758 -2.916 1 98.81 106 HIS A O 1
ATOM 785 N N . PHE A 1 107 ? -8.734 -9.617 -0.782 1 98.88 107 PHE A N 1
ATOM 786 C CA . PHE A 1 107 ? -7.695 -8.664 -0.412 1 98.88 107 PHE A CA 1
ATOM 787 C C . PHE A 1 107 ? -6.328 -9.133 -0.898 1 98.88 107 PHE A C 1
ATOM 789 O O . PHE A 1 107 ? -5.941 -10.281 -0.664 1 98.88 107 PHE A O 1
ATOM 796 N N . HIS A 1 108 ? -5.605 -8.234 -1.551 1 98.88 108 HIS A N 1
ATOM 797 C CA . HIS A 1 108 ? -4.203 -8.453 -1.892 1 98.88 108 HIS A CA 1
ATOM 798 C C . HIS A 1 108 ? -3.471 -7.133 -2.098 1 98.88 108 HIS A C 1
ATOM 800 O O . HIS A 1 108 ? -4.098 -6.105 -2.367 1 98.88 108 HIS A O 1
ATOM 806 N N . LEU A 1 109 ? -2.193 -7.262 -1.948 1 98.5 109 LEU A N 1
ATOM 807 C CA . LEU A 1 109 ? -1.246 -6.16 -2.098 1 98.5 109 LEU A CA 1
ATOM 808 C C . LEU A 1 109 ? -0.227 -6.469 -3.191 1 98.5 109 LEU A C 1
ATOM 810 O O . LEU A 1 109 ? 0.303 -7.578 -3.256 1 98.5 109 LEU A O 1
ATOM 814 N N . HIS A 1 110 ? 0.009 -5.52 -4.105 1 98.88 110 HIS A N 1
ATOM 815 C CA . HIS A 1 110 ? 1.041 -5.664 -5.125 1 98.88 110 HIS A CA 1
ATOM 816 C C . HIS A 1 110 ? 2.4 -5.207 -4.602 1 98.88 110 HIS A C 1
ATOM 818 O O . HIS A 1 110 ? 2.535 -4.086 -4.105 1 98.88 110 HIS A O 1
ATOM 824 N N . VAL A 1 111 ? 3.346 -6.035 -4.629 1 98.94 111 VAL A N 1
ATOM 825 C CA . VAL A 1 111 ? 4.754 -5.668 -4.5 1 98.94 111 VAL A CA 1
ATOM 826 C C . VAL A 1 111 ? 5.395 -5.59 -5.883 1 98.94 111 VAL A C 1
ATOM 828 O O . VAL A 1 111 ? 5.652 -6.617 -6.516 1 98.94 111 VAL A O 1
ATOM 831 N N . LEU A 1 112 ? 5.648 -4.367 -6.324 1 98.81 112 LEU A N 1
ATOM 832 C CA . LEU A 1 112 ? 5.965 -4.125 -7.727 1 98.81 112 LEU A CA 1
ATOM 833 C C . LEU A 1 112 ? 7.387 -3.59 -7.879 1 98.81 112 LEU A C 1
ATOM 835 O O . LEU A 1 112 ? 7.652 -2.428 -7.559 1 98.81 112 LEU A O 1
ATOM 839 N N . PRO A 1 113 ? 8.32 -4.434 -8.344 1 98.88 113 PRO A N 1
ATOM 840 C CA . PRO A 1 113 ? 9.609 -3.85 -8.711 1 98.88 113 PRO A CA 1
ATOM 841 C C . PRO A 1 113 ? 9.484 -2.752 -9.766 1 98.88 113 PRO A C 1
ATOM 843 O O . PRO A 1 113 ? 8.68 -2.873 -10.695 1 98.88 113 PRO A O 1
ATOM 846 N N . ARG A 1 114 ? 10.25 -1.717 -9.578 1 98.75 114 ARG A N 1
ATOM 847 C CA . ARG A 1 114 ? 10.195 -0.573 -10.484 1 98.75 114 ARG A CA 1
ATOM 848 C C . ARG A 1 114 ? 11.562 -0.302 -11.109 1 98.75 114 ARG A C 1
ATOM 850 O O . ARG A 1 114 ? 12.594 -0.463 -10.453 1 98.75 114 ARG A O 1
ATOM 857 N N . HIS A 1 115 ? 11.516 0.075 -12.305 1 98.31 115 HIS A N 1
ATOM 858 C CA . HIS A 1 115 ? 12.68 0.544 -13.047 1 98.31 115 HIS A CA 1
ATOM 859 C C . HIS A 1 115 ? 12.438 1.928 -13.641 1 98.31 115 HIS A C 1
ATOM 861 O O . HIS A 1 115 ? 11.297 2.289 -13.938 1 98.31 115 HIS A O 1
ATOM 867 N N . GLU A 1 116 ? 13.516 2.664 -13.719 1 96.88 116 GLU A N 1
ATOM 868 C CA . GLU A 1 116 ? 13.359 3.947 -14.398 1 96.88 116 GLU A CA 1
ATOM 869 C C . GLU A 1 116 ? 12.758 3.768 -15.789 1 96.88 116 GLU A C 1
ATOM 871 O O . GLU A 1 116 ? 13.234 2.947 -16.578 1 96.88 116 GLU A O 1
ATOM 876 N N . GLY A 1 117 ? 11.664 4.484 -16.016 1 95.5 117 GLY A N 1
ATOM 877 C CA . GLY A 1 117 ? 11.055 4.461 -17.344 1 95.5 117 GLY A CA 1
ATOM 878 C C . GLY A 1 117 ? 10.336 3.162 -17.641 1 95.5 117 GLY A C 1
ATOM 879 O O . GLY A 1 117 ? 10.203 2.781 -18.812 1 95.5 117 GLY A O 1
ATOM 880 N N . ASP A 1 118 ? 9.906 2.457 -16.703 1 97.56 118 ASP A N 1
ATOM 881 C CA . ASP A 1 118 ? 9.32 1.139 -16.938 1 97.56 118 ASP A CA 1
ATOM 882 C C . ASP A 1 118 ? 7.883 1.253 -17.438 1 97.56 118 ASP A C 1
ATOM 884 O O . ASP A 1 118 ? 7.223 0.241 -17.672 1 97.56 118 ASP A O 1
ATOM 888 N N . GLY A 1 119 ? 7.312 2.432 -17.594 1 97.06 119 GLY A N 1
ATOM 889 C CA . GLY A 1 119 ? 6 2.637 -18.188 1 97.06 119 GLY A CA 1
ATOM 890 C C . GLY A 1 119 ? 4.891 2.719 -17.156 1 97.06 119 GLY A C 1
ATOM 891 O O . GLY A 1 119 ? 3.752 3.061 -17.469 1 97.06 119 GLY A O 1
ATOM 892 N N . VAL A 1 120 ? 5.246 2.367 -15.914 1 96 120 VAL A N 1
ATOM 893 C CA . VAL A 1 120 ? 4.258 2.555 -14.852 1 96 120 VAL A CA 1
ATOM 894 C C . VAL A 1 120 ? 4.031 4.047 -14.617 1 96 120 VAL A C 1
ATOM 896 O O . VAL A 1 120 ? 4.984 4.82 -14.531 1 96 120 VAL A O 1
ATOM 899 N N . GLY A 1 121 ? 2.768 4.465 -14.625 1 93.75 121 GLY A N 1
ATOM 900 C CA . GLY A 1 121 ? 2.416 5.859 -14.398 1 93.75 121 GLY A CA 1
ATOM 901 C C . GLY A 1 121 ? 1.298 6.035 -13.383 1 93.75 121 GLY A C 1
ATOM 902 O O . GLY A 1 121 ? 0.421 5.176 -13.266 1 93.75 121 GLY A O 1
ATOM 903 N N . LEU A 1 122 ? 1.354 7.109 -12.695 1 92 122 LEU A N 1
ATOM 904 C CA . LEU A 1 122 ? 0.317 7.457 -11.727 1 92 122 LEU A CA 1
ATOM 905 C C . LEU A 1 122 ? -0.218 8.859 -11.984 1 92 122 LEU A C 1
ATOM 907 O O . LEU A 1 122 ? 0.509 9.844 -11.828 1 92 122 LEU A O 1
ATOM 911 N N . GLY A 1 123 ? -1.432 8.883 -12.539 1 94.38 123 GLY A N 1
ATOM 912 C CA . GLY A 1 123 ? -2.133 10.156 -12.539 1 94.38 123 GLY A CA 1
ATOM 913 C C . GLY A 1 123 ? -2.508 10.625 -11.141 1 94.38 123 GLY A C 1
ATOM 914 O O . GLY A 1 123 ? -3.189 9.914 -10.406 1 94.38 123 GLY A O 1
ATOM 915 N N . TRP A 1 124 ? -2.189 11.734 -10.789 1 95 124 TRP A N 1
ATOM 916 C CA . TRP A 1 124 ? -2.295 12.25 -9.43 1 95 124 TRP A CA 1
ATOM 917 C C . TRP A 1 124 ? -2.762 13.695 -9.43 1 95 124 TRP A C 1
ATOM 919 O O . TRP A 1 124 ? -1.951 14.617 -9.289 1 95 124 TRP A O 1
ATOM 929 N N . PRO A 1 125 ? -4.039 13.922 -9.547 1 96.81 125 PRO A N 1
ATOM 930 C CA . PRO A 1 125 ? -4.547 15.289 -9.609 1 96.81 125 PRO A CA 1
ATOM 931 C C . PRO A 1 125 ? -4.508 15.992 -8.25 1 96.81 125 PRO A C 1
ATOM 933 O O . PRO A 1 125 ? -5.539 16.125 -7.59 1 96.81 125 PRO A O 1
ATOM 936 N N . ARG A 1 126 ? -3.414 16.516 -7.91 1 95.69 126 ARG A N 1
ATOM 937 C CA . ARG A 1 126 ? -3.102 17.141 -6.633 1 95.69 126 ARG A CA 1
ATOM 938 C C . ARG A 1 126 ? -3.812 18.484 -6.496 1 95.69 126 ARG A C 1
ATOM 940 O O . ARG A 1 126 ? -3.83 19.281 -7.438 1 95.69 126 ARG A O 1
ATOM 947 N N . LYS A 1 127 ? -4.445 18.672 -5.375 1 96.75 127 LYS A N 1
ATOM 948 C CA . LYS A 1 127 ? -5.055 19.938 -4.973 1 96.75 127 LYS A CA 1
ATOM 949 C C . LYS A 1 127 ? -4.508 20.406 -3.627 1 96.75 127 LYS A C 1
ATOM 951 O O . LYS A 1 127 ? -4.109 19.578 -2.793 1 96.75 127 LYS A O 1
ATOM 956 N N . GLU A 1 128 ? -4.5 21.703 -3.396 1 96.5 128 GLU A N 1
ATOM 957 C CA . GLU A 1 128 ? -4.062 22.297 -2.135 1 96.5 128 GLU A CA 1
ATOM 958 C C . GLU A 1 128 ? -5.176 23.125 -1.496 1 96.5 128 GLU A C 1
ATOM 960 O O . GLU A 1 128 ? -5.262 24.328 -1.725 1 96.5 128 GLU A O 1
ATOM 965 N N . PRO A 1 129 ? -5.961 22.547 -0.664 1 97.19 129 PRO A N 1
ATOM 966 C CA . PRO A 1 129 ? -7.137 23.234 -0.127 1 97.19 129 PRO A CA 1
ATOM 967 C C . PRO A 1 129 ? -6.781 24.25 0.957 1 97.19 129 PRO A C 1
ATOM 969 O O . PRO A 1 129 ? -7.621 25.062 1.335 1 97.19 129 PRO A O 1
ATOM 972 N N . GLY A 1 130 ? -5.602 24.188 1.479 1 96.75 130 GLY A N 1
ATOM 973 C CA . GLY A 1 130 ? -5.168 25.094 2.535 1 96.75 130 GLY A CA 1
ATOM 974 C C . GLY A 1 130 ? -5.281 24.484 3.922 1 96.75 130 GLY A C 1
ATOM 975 O O . GLY A 1 130 ? -6.008 23.516 4.121 1 96.75 130 GLY A O 1
ATOM 976 N N . MET A 1 131 ? -4.57 25.094 4.848 1 96.75 131 MET A N 1
ATOM 977 C CA . MET A 1 131 ? -4.387 24.5 6.172 1 96.75 131 MET A CA 1
ATOM 978 C C . MET A 1 131 ? -5.711 24.422 6.926 1 96.75 131 MET A C 1
ATOM 980 O O . MET A 1 131 ? -5.949 23.484 7.672 1 96.75 131 MET A O 1
ATOM 984 N N . GLN A 1 132 ? -6.504 25.422 6.785 1 98 132 GLN A N 1
ATOM 985 C CA . GLN A 1 132 ? -7.781 25.391 7.488 1 98 132 GLN A CA 1
ATOM 986 C C . GLN A 1 132 ? -8.633 24.203 7.043 1 98 132 GLN A C 1
ATOM 988 O O . GLN A 1 132 ? -9.203 23.5 7.875 1 98 132 GLN A O 1
ATOM 993 N N . ALA A 1 133 ? -8.758 24.016 5.773 1 98.44 133 ALA A N 1
ATOM 994 C CA . ALA A 1 133 ? -9.508 22.875 5.25 1 98.44 133 ALA A CA 1
ATOM 995 C C . ALA A 1 133 ? -8.906 21.562 5.734 1 98.44 133 ALA A C 1
ATOM 997 O O . ALA A 1 133 ? -9.633 20.641 6.094 1 98.44 133 ALA A O 1
ATOM 998 N N . LEU A 1 134 ? -7.621 21.516 5.754 1 98.62 134 LEU A N 1
ATOM 999 C CA . LEU A 1 134 ? -6.941 20.297 6.207 1 98.62 134 LEU A CA 1
ATOM 1000 C C . LEU A 1 134 ? -7.242 20.016 7.676 1 98.62 134 LEU A C 1
ATOM 1002 O O . LEU A 1 134 ? -7.457 18.875 8.062 1 98.62 134 LEU A O 1
ATOM 1006 N N . GLN A 1 135 ? -7.262 21.062 8.453 1 98.62 135 GLN A N 1
ATOM 1007 C CA . GLN A 1 135 ? -7.59 20.906 9.867 1 98.62 135 GLN A CA 1
ATOM 1008 C C . GLN A 1 135 ? -9.031 20.438 10.047 1 98.62 135 GLN A C 1
ATOM 1010 O O . GLN A 1 135 ? -9.312 19.609 10.922 1 98.62 135 GLN A O 1
ATOM 1015 N N . ASP A 1 136 ? -9.891 20.938 9.211 1 98.75 136 ASP A N 1
ATOM 1016 C CA . ASP A 1 136 ? -11.281 20.484 9.266 1 98.75 136 ASP A CA 1
ATOM 1017 C C . ASP A 1 136 ? -11.391 19 8.906 1 98.75 136 ASP A C 1
ATOM 1019 O O . ASP A 1 136 ? -12.117 18.266 9.57 1 98.75 136 ASP A O 1
ATOM 1023 N N . TYR A 1 137 ? -10.734 18.578 7.859 1 98.81 137 TYR A N 1
ATOM 1024 C CA . TYR A 1 137 ? -10.727 17.172 7.48 1 98.81 137 TYR A CA 1
ATOM 1025 C C . TYR A 1 137 ? -10.172 16.312 8.609 1 98.81 137 TYR A C 1
ATOM 1027 O O . TYR A 1 137 ? -10.742 15.266 8.938 1 98.81 137 TYR A O 1
ATOM 1035 N N . ALA A 1 138 ? -9.055 16.781 9.188 1 98.88 138 ALA A N 1
ATOM 1036 C CA . ALA A 1 138 ? -8.414 16.031 10.273 1 98.88 138 ALA A CA 1
ATOM 1037 C C . ALA A 1 138 ? -9.367 15.867 11.453 1 98.88 138 ALA A C 1
ATOM 1039 O O . ALA A 1 138 ? -9.414 14.805 12.078 1 98.88 138 ALA A O 1
ATOM 1040 N N . GLU A 1 139 ? -10.047 16.938 11.727 1 98.75 139 GLU A N 1
ATOM 1041 C CA . GLU A 1 139 ? -11 16.875 12.836 1 98.75 139 GLU A CA 1
ATOM 1042 C C . GLU A 1 139 ? -12.094 15.852 12.57 1 98.75 139 GLU A C 1
ATOM 1044 O O . GLU A 1 139 ? -12.477 15.109 13.477 1 98.75 139 GLU A O 1
ATOM 1049 N N . ARG A 1 140 ? -12.602 15.789 11.383 1 98.69 140 ARG A N 1
ATOM 1050 C CA . ARG A 1 140 ? -13.594 14.781 11.016 1 98.69 140 ARG A CA 1
ATOM 1051 C C . ARG A 1 140 ? -13.039 13.375 11.227 1 98.69 140 ARG A C 1
ATOM 1053 O O . ARG A 1 140 ? -13.742 12.5 11.734 1 98.69 140 ARG A O 1
ATOM 1060 N N . LEU A 1 141 ? -11.836 13.219 10.82 1 98.88 141 LEU A N 1
ATOM 1061 C CA . LEU A 1 141 ? -11.219 11.906 10.945 1 98.88 141 LEU A CA 1
ATOM 1062 C C . LEU A 1 141 ? -10.984 11.555 12.406 1 98.88 141 LEU A C 1
ATOM 1064 O O . LEU A 1 141 ? -11.195 10.414 12.82 1 98.88 141 LEU A O 1
ATOM 1068 N N . ARG A 1 142 ? -10.484 12.547 13.195 1 98.75 142 ARG A N 1
ATOM 1069 C CA . ARG A 1 142 ? -10.289 12.305 14.625 1 98.75 142 ARG A CA 1
ATOM 1070 C C . ARG A 1 142 ? -11.594 11.898 15.297 1 98.75 142 ARG A C 1
ATOM 1072 O O . ARG A 1 142 ? -11.602 11.047 16.188 1 98.75 142 ARG A O 1
ATOM 1079 N N . GLN A 1 143 ? -12.703 12.508 14.883 1 98.44 143 GLN A N 1
ATOM 1080 C CA . GLN A 1 143 ? -14.016 12.172 15.43 1 98.44 143 GLN A CA 1
ATOM 1081 C C . GLN A 1 143 ? -14.406 10.734 15.07 1 98.44 143 GLN A C 1
ATOM 1083 O O . GLN A 1 143 ? -14.961 10.016 15.898 1 98.44 143 GLN A O 1
ATOM 1088 N N . ALA A 1 144 ? -14.094 10.32 13.875 1 98.25 144 ALA A N 1
ATOM 1089 C CA . ALA A 1 144 ? -14.422 8.977 13.406 1 98.25 144 ALA A CA 1
ATOM 1090 C C . ALA A 1 144 ? -13.531 7.934 14.078 1 98.25 144 ALA A C 1
ATOM 1092 O O . ALA A 1 144 ? -13.898 6.758 14.156 1 98.25 144 ALA A O 1
ATOM 1093 N N . LEU A 1 145 ? -12.359 8.336 14.523 1 97.75 145 LEU A N 1
ATOM 1094 C CA . LEU A 1 145 ? -11.414 7.434 15.164 1 97.75 145 LEU A CA 1
ATOM 1095 C C . LEU A 1 145 ? -11.727 7.285 16.656 1 97.75 145 LEU A C 1
ATOM 1097 O O . LEU A 1 145 ? -11.219 6.379 17.312 1 97.75 145 LEU A O 1
ATOM 1101 N N . ALA A 1 146 ? -12.438 8.312 17.188 1 91.69 146 ALA A N 1
ATOM 1102 C CA . ALA A 1 146 ? -12.789 8.312 18.609 1 91.69 146 ALA A CA 1
ATOM 1103 C C . ALA A 1 146 ? -13.82 7.227 18.922 1 91.69 146 ALA A C 1
ATOM 1105 O O . ALA A 1 146 ? -14.609 6.855 18.047 1 91.69 146 ALA A O 1
ATOM 1106 N N . MET B 1 1 ? 4.707 22.484 -11.305 1 40.66 1 MET B N 1
ATOM 1107 C CA . MET B 1 1 ? 5.59 22.719 -10.172 1 40.66 1 MET B CA 1
ATOM 1108 C C . MET B 1 1 ? 6.461 21.5 -9.883 1 40.66 1 MET B C 1
ATOM 1110 O O . MET B 1 1 ? 5.988 20.375 -9.961 1 40.66 1 MET B O 1
ATOM 1114 N N . PRO B 1 2 ? 7.734 21.766 -9.805 1 44.38 2 PRO B N 1
ATOM 1115 C CA . PRO B 1 2 ? 8.602 20.594 -9.586 1 44.38 2 PRO B CA 1
ATOM 1116 C C . PRO B 1 2 ? 8.117 19.703 -8.445 1 44.38 2 PRO B C 1
ATOM 1118 O O . PRO B 1 2 ? 7.523 20.203 -7.48 1 44.38 2 PRO B O 1
ATOM 1121 N N . MET B 1 3 ? 8.094 18.359 -8.672 1 65.56 3 MET B N 1
ATOM 1122 C CA . MET B 1 3 ? 7.715 17.438 -7.609 1 65.56 3 MET B CA 1
ATOM 1123 C C . MET B 1 3 ? 8.609 17.609 -6.387 1 65.56 3 MET B C 1
ATOM 1125 O O . MET B 1 3 ? 9.828 17.734 -6.52 1 65.56 3 MET B O 1
ATOM 1129 N N . PHE B 1 4 ? 8.062 18.234 -5.301 1 82.19 4 PHE B N 1
ATOM 1130 C CA . PHE B 1 4 ? 8.797 18.391 -4.051 1 82.19 4 PHE B CA 1
ATOM 1131 C C . PHE B 1 4 ? 9.484 17.094 -3.656 1 82.19 4 PHE B C 1
ATOM 1133 O O . PHE B 1 4 ? 8.859 16.031 -3.648 1 82.19 4 PHE B O 1
ATOM 1140 N N . VAL B 1 5 ? 10.875 17.141 -3.611 1 92.88 5 VAL B N 1
ATOM 1141 C CA . VAL B 1 5 ? 11.68 16 -3.205 1 92.88 5 VAL B CA 1
ATOM 1142 C C . VAL B 1 5 ? 12.461 16.328 -1.936 1 92.88 5 VAL B C 1
ATOM 1144 O O . VAL B 1 5 ? 13.125 17.375 -1.864 1 92.88 5 VAL B O 1
ATOM 1147 N N . ASP B 1 6 ? 12.32 15.531 -0.938 1 96.56 6 ASP B N 1
ATOM 1148 C CA . ASP B 1 6 ? 13.062 15.719 0.304 1 96.56 6 ASP B CA 1
ATOM 1149 C C . ASP B 1 6 ? 13.906 14.492 0.63 1 96.56 6 ASP B C 1
ATOM 1151 O O . ASP B 1 6 ? 13.383 13.469 1.077 1 96.56 6 ASP B O 1
ATOM 1155 N N . THR B 1 7 ? 15.203 14.617 0.501 1 96.12 7 THR B N 1
ATOM 1156 C CA . THR B 1 7 ? 16.125 13.516 0.789 1 96.12 7 THR B CA 1
ATOM 1157 C C . THR B 1 7 ? 16.984 13.844 2.002 1 96.12 7 THR B C 1
ATOM 1159 O O . THR B 1 7 ? 18.078 13.289 2.156 1 96.12 7 THR B O 1
ATOM 1162 N N . SER B 1 8 ? 16.484 14.82 2.803 1 96.62 8 SER B N 1
ATOM 1163 C CA . SER B 1 8 ? 17.266 15.258 3.955 1 96.62 8 SER B CA 1
ATOM 1164 C C . SER B 1 8 ? 17.547 14.094 4.902 1 96.62 8 SER B C 1
ATOM 1166 O O . SER B 1 8 ? 16.781 13.125 4.953 1 96.62 8 SER B O 1
ATOM 1168 N N . PRO B 1 9 ? 18.656 14.141 5.645 1 96.38 9 PRO B N 1
ATOM 1169 C CA . PRO B 1 9 ? 19.016 13.047 6.551 1 96.38 9 PRO B CA 1
ATOM 1170 C C . PRO B 1 9 ? 18.109 12.969 7.777 1 96.38 9 PRO B C 1
ATOM 1172 O O . PRO B 1 9 ? 17.297 13.867 8.008 1 96.38 9 PRO B O 1
ATOM 1175 N N . PRO B 1 10 ? 18.312 11.883 8.539 1 96.88 10 PRO B N 1
ATOM 1176 C CA . PRO B 1 10 ? 17.484 11.719 9.742 1 96.88 10 PRO B CA 1
ATOM 1177 C C . PRO B 1 10 ? 17.578 12.93 10.68 1 96.88 10 PRO B C 1
ATOM 1179 O O . PRO B 1 10 ? 18.656 13.453 10.922 1 96.88 10 PRO B O 1
ATOM 1182 N N . GLY B 1 11 ? 16.391 13.281 11.141 1 96.5 11 GLY B N 1
ATOM 1183 C CA . GLY B 1 11 ? 16.344 14.398 12.062 1 96.5 11 GLY B CA 1
ATOM 1184 C C . GLY B 1 11 ? 16.125 15.734 11.367 1 96.5 11 GLY B C 1
ATOM 1185 O O . GLY B 1 11 ? 15.711 16.703 12 1 96.5 11 GLY B O 1
ATOM 1186 N N . GLN B 1 12 ? 16.266 15.758 10.008 1 97.06 12 GLN B N 1
ATOM 1187 C CA . GLN B 1 12 ? 16.219 17.031 9.297 1 97.06 12 GLN B CA 1
ATOM 1188 C C . GLN B 1 12 ? 15.125 17.031 8.234 1 97.06 12 GLN B C 1
ATOM 1190 O O . GLN B 1 12 ? 14.75 18.078 7.727 1 97.06 12 GLN B O 1
ATOM 1195 N N . CYS B 1 13 ? 14.672 15.891 7.891 1 97.06 13 CYS B N 1
ATOM 1196 C CA . CYS B 1 13 ? 13.672 15.844 6.836 1 97.06 13 CYS B CA 1
ATOM 1197 C C . CYS B 1 13 ? 12.328 16.375 7.336 1 97.06 13 CYS B C 1
ATOM 1199 O O . CYS B 1 13 ? 12.117 16.5 8.539 1 97.06 13 CYS B O 1
ATOM 1201 N N . LEU B 1 14 ? 11.461 16.656 6.461 1 96.19 14 LEU B N 1
ATOM 120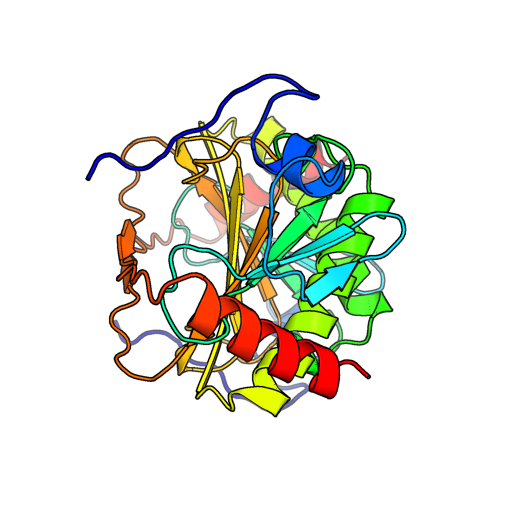2 C CA . LEU B 1 14 ? 10.156 17.234 6.754 1 96.19 14 LEU B CA 1
ATOM 1203 C C . LEU B 1 14 ? 9.383 16.375 7.734 1 96.19 14 LEU B C 1
ATOM 1205 O O . LEU B 1 14 ? 8.82 16.875 8.711 1 96.19 14 LEU B O 1
ATOM 1209 N N . PHE B 1 15 ? 9.375 15.133 7.559 1 98 15 PHE B N 1
ATOM 1210 C CA . PHE B 1 15 ? 8.578 14.234 8.383 1 98 15 PHE B CA 1
ATOM 1211 C C . PHE B 1 15 ? 9.195 14.078 9.766 1 98 15 PHE B C 1
ATOM 1213 O O . PHE B 1 15 ? 8.484 13.945 10.766 1 98 15 PHE B O 1
ATOM 1220 N N . CYS B 1 16 ? 10.531 14.07 9.82 1 98.31 16 CYS B N 1
ATOM 1221 C CA . CYS B 1 16 ? 11.164 14.07 11.133 1 98.31 16 CYS B CA 1
ATOM 1222 C C . CYS B 1 16 ? 10.75 15.297 11.938 1 98.31 16 CYS B C 1
ATOM 1224 O O . CYS B 1 16 ? 10.453 15.188 13.133 1 98.31 16 CYS B O 1
ATOM 1226 N N . ARG B 1 17 ? 10.75 16.375 11.273 1 97.88 17 ARG B N 1
ATOM 1227 C CA . ARG B 1 17 ? 10.383 17.625 11.938 1 97.88 17 ARG B CA 1
ATOM 1228 C C . ARG B 1 17 ? 8.914 17.609 12.359 1 97.88 17 ARG B C 1
ATOM 1230 O O . ARG B 1 17 ? 8.562 18.141 13.414 1 97.88 17 ARG B O 1
ATOM 1237 N N . LEU B 1 18 ? 8.109 17.094 11.555 1 97 18 LEU B N 1
ATOM 1238 C CA . LEU B 1 18 ? 6.703 16.922 11.883 1 97 18 LEU B CA 1
ATOM 1239 C C . LEU B 1 18 ? 6.527 16.031 13.109 1 97 18 LEU B C 1
ATOM 1241 O O . LEU B 1 18 ? 5.773 16.359 14.023 1 97 18 LEU B O 1
ATOM 1245 N N . VAL B 1 19 ? 7.223 14.898 13.148 1 97.5 19 VAL B N 1
ATOM 1246 C CA . VAL B 1 19 ? 7.172 13.953 14.25 1 97.5 19 VAL B CA 1
ATOM 1247 C C . VAL B 1 19 ? 7.648 14.625 15.539 1 97.5 19 VAL B C 1
ATOM 1249 O O . VAL B 1 19 ? 7.082 14.398 16.609 1 97.5 19 VAL B O 1
ATOM 1252 N N . ALA B 1 20 ? 8.617 15.461 15.391 1 97.19 20 ALA B N 1
ATOM 1253 C CA . ALA B 1 20 ? 9.203 16.156 16.531 1 97.19 20 ALA B CA 1
ATOM 1254 C C . ALA B 1 20 ? 8.328 17.312 16.984 1 97.19 20 ALA B C 1
ATOM 1256 O O . ALA B 1 20 ? 8.602 17.953 18.016 1 97.19 20 ALA B O 1
ATOM 1257 N N . GLY B 1 21 ? 7.355 17.672 16.234 1 96.12 21 GLY B N 1
ATOM 1258 C CA . GLY B 1 21 ? 6.469 18.781 16.562 1 96.12 21 GLY B CA 1
ATOM 1259 C C . GLY B 1 21 ? 7.043 20.141 16.219 1 96.12 21 GLY B C 1
ATOM 1260 O O . GLY B 1 21 ? 6.609 21.156 16.766 1 96.12 21 GLY B O 1
ATOM 1261 N N . GLU B 1 22 ? 7.988 20.156 15.328 1 96.94 22 GLU B N 1
ATOM 1262 C CA . GLU B 1 22 ? 8.672 21.406 14.969 1 96.94 22 GLU B CA 1
ATOM 1263 C C . GLU B 1 22 ? 7.898 22.172 13.898 1 96.94 22 GLU B C 1
ATOM 1265 O O . GLU B 1 22 ? 8.109 23.375 13.719 1 96.94 22 GLU B O 1
ATOM 1270 N N . ILE B 1 23 ? 7.098 21.531 13.117 1 95.38 23 ILE B N 1
ATOM 1271 C CA . ILE B 1 23 ? 6.277 22.172 12.094 1 95.38 23 ILE B CA 1
ATOM 1272 C C . ILE B 1 23 ? 4.824 21.734 12.25 1 95.38 23 ILE B C 1
ATOM 1274 O O . ILE B 1 23 ? 4.551 20.641 12.758 1 95.38 23 ILE B O 1
ATOM 1278 N N . PRO B 1 24 ? 3.951 22.594 11.852 1 94.62 24 PRO B N 1
ATOM 1279 C CA . PRO B 1 24 ? 2.537 22.25 12 1 94.62 24 PRO B CA 1
ATOM 1280 C C . PRO B 1 24 ? 2.098 21.141 11.031 1 94.62 24 PRO B C 1
ATOM 1282 O O . PRO B 1 24 ? 2.682 21 9.953 1 94.62 24 PRO B O 1
ATOM 1285 N N . SER B 1 25 ? 1.151 20.391 11.43 1 96.12 25 SER B N 1
ATOM 1286 C CA . SER B 1 25 ? 0.497 19.375 10.594 1 96.12 25 SER B CA 1
ATOM 1287 C C . SER B 1 25 ? -0.964 19.203 10.992 1 96.12 25 SER B C 1
ATOM 1289 O O . SER B 1 25 ? -1.354 19.531 12.117 1 96.12 25 SER B O 1
ATOM 1291 N N . ALA B 1 26 ? -1.761 18.875 10.094 1 98.31 26 ALA B N 1
ATOM 1292 C CA . ALA B 1 26 ? -3.111 18.422 10.406 1 98.31 26 ALA B CA 1
ATOM 1293 C C . ALA B 1 26 ? -3.111 16.953 10.812 1 98.31 26 ALA B C 1
ATOM 1295 O O . ALA B 1 26 ? -3.447 16.078 10.008 1 98.31 26 ALA B O 1
ATOM 1296 N N . LYS B 1 27 ? -2.791 16.75 12.062 1 98.5 27 LYS B N 1
ATOM 1297 C CA . LYS B 1 27 ? -2.596 15.398 12.586 1 98.5 27 LYS B CA 1
ATOM 1298 C C . LYS B 1 27 ? -3.932 14.68 12.781 1 98.5 27 LYS B C 1
ATOM 1300 O O . LYS B 1 27 ? -4.898 15.281 13.258 1 98.5 27 LYS B O 1
ATOM 1305 N N . VAL B 1 28 ? -3.914 13.492 12.438 1 98.75 28 VAL B N 1
ATOM 1306 C CA . VAL B 1 28 ? -5.109 12.664 12.508 1 98.75 28 VAL B CA 1
ATOM 1307 C C . VAL B 1 28 ? -4.977 11.664 13.656 1 98.75 28 VAL B C 1
ATOM 1309 O O . VAL B 1 28 ? -5.941 11.406 14.375 1 98.75 28 VAL B O 1
ATOM 1312 N N . PHE B 1 29 ? -3.867 11.016 13.75 1 98.69 29 PHE B N 1
ATOM 1313 C CA . PHE B 1 29 ? -3.629 9.922 14.68 1 98.69 29 PHE B CA 1
ATOM 1314 C C . PHE B 1 29 ? -2.141 9.781 14.977 1 98.69 29 PHE B C 1
ATOM 1316 O O . PHE B 1 29 ? -1.3 10.125 14.141 1 98.69 29 PHE B O 1
ATOM 1323 N N . GLU B 1 30 ? -1.868 9.367 16.172 1 98.44 30 GLU B N 1
ATOM 1324 C CA . GLU B 1 30 ? -0.481 9.094 16.547 1 98.44 30 GLU B CA 1
ATOM 1325 C C . GLU B 1 30 ? -0.397 8.016 17.625 1 98.44 30 GLU B C 1
ATOM 1327 O O . GLU B 1 30 ? -1.229 7.973 18.531 1 98.44 30 GLU B O 1
ATOM 1332 N N . ASP B 1 31 ? 0.528 7.117 17.5 1 98.25 31 ASP B N 1
ATOM 1333 C CA . ASP B 1 31 ? 0.839 6.148 18.547 1 98.25 31 ASP B CA 1
ATOM 1334 C C . ASP B 1 31 ? 2.348 5.996 18.734 1 98.25 31 ASP B C 1
ATOM 1336 O O . ASP B 1 31 ? 3.113 6.895 18.375 1 98.25 31 ASP B O 1
ATOM 1340 N N . GLU B 1 32 ? 2.809 4.945 19.312 1 98.25 32 GLU B N 1
ATOM 1341 C CA . GLU B 1 32 ? 4.215 4.805 19.672 1 98.25 32 GLU B CA 1
ATOM 1342 C C . GLU B 1 32 ? 5.098 4.707 18.438 1 98.25 32 GLU B C 1
ATOM 1344 O O . GLU B 1 32 ? 6.23 5.195 18.422 1 98.25 32 GLU B O 1
ATOM 1349 N N . GLN B 1 33 ? 4.594 4.18 17.344 1 98.75 33 GLN B N 1
ATOM 1350 C CA . GLN B 1 33 ? 5.461 3.852 16.219 1 98.75 33 GLN B CA 1
ATOM 1351 C C . GLN B 1 33 ? 5.047 4.621 14.961 1 98.75 33 GLN B C 1
ATOM 1353 O O . GLN B 1 33 ? 5.805 4.695 14 1 98.75 33 GLN B O 1
ATOM 1358 N N . THR B 1 34 ? 3.859 5.176 14.969 1 98.88 34 THR B N 1
ATOM 1359 C CA . THR B 1 34 ? 3.346 5.723 13.719 1 98.88 34 THR B CA 1
ATOM 1360 C C . THR B 1 34 ? 2.678 7.074 13.953 1 98.88 34 THR B C 1
ATOM 1362 O O . THR B 1 34 ? 2.289 7.395 15.078 1 98.88 34 THR B O 1
ATOM 1365 N N . ILE B 1 35 ? 2.611 7.852 12.891 1 98.88 35 ILE B N 1
ATOM 1366 C CA . ILE B 1 35 ? 1.887 9.117 12.867 1 98.88 35 ILE B CA 1
ATOM 1367 C C . ILE B 1 35 ? 1.091 9.234 11.57 1 98.88 35 ILE B C 1
ATOM 1369 O O . ILE B 1 35 ? 1.555 8.812 10.508 1 98.88 35 ILE B O 1
ATOM 1373 N N . ALA B 1 36 ? -0.118 9.695 11.664 1 98.94 36 ALA B N 1
ATOM 1374 C CA . ALA B 1 36 ? -0.981 9.938 10.508 1 98.94 36 ALA B CA 1
ATOM 1375 C C . ALA B 1 36 ? -1.414 11.406 10.453 1 98.94 36 ALA B C 1
ATOM 1377 O O . ALA B 1 36 ? -1.795 11.984 11.469 1 98.94 36 ALA B O 1
ATOM 1378 N N . PHE B 1 37 ? -1.338 11.984 9.297 1 98.88 37 PHE B N 1
ATOM 1379 C CA . PHE B 1 37 ? -1.661 13.391 9.102 1 98.88 37 PHE B CA 1
ATOM 1380 C C . PHE B 1 37 ? -2.141 13.648 7.68 1 98.88 37 PHE B C 1
ATOM 1382 O O . PHE B 1 37 ? -1.87 12.852 6.773 1 98.88 37 PHE B O 1
ATOM 1389 N N . MET B 1 38 ? -2.863 14.719 7.5 1 98.81 38 MET B N 1
ATOM 1390 C CA . MET B 1 38 ? -3.391 15.047 6.18 1 98.81 38 MET B CA 1
ATOM 1391 C C . MET B 1 38 ? -2.262 15.367 5.207 1 98.81 38 MET B C 1
ATOM 1393 O O . MET B 1 38 ? -1.356 16.141 5.531 1 98.81 38 MET B O 1
ATOM 1397 N N . ASP B 1 39 ? -2.301 14.773 4.105 1 98.12 39 ASP B N 1
ATOM 1398 C CA . ASP B 1 39 ? -1.4 15.227 3.049 1 98.12 39 ASP B CA 1
ATOM 1399 C C . ASP B 1 39 ? -1.741 16.656 2.609 1 98.12 39 ASP B C 1
ATOM 1401 O O . ASP B 1 39 ? -2.9 16.953 2.322 1 98.12 39 ASP B O 1
ATOM 1405 N N . ILE B 1 40 ? -0.789 17.453 2.486 1 96.19 40 ILE B N 1
ATOM 1406 C CA . ILE B 1 40 ? -1.011 18.844 2.08 1 96.19 40 ILE B CA 1
ATOM 1407 C C . ILE B 1 40 ? -1.537 18.875 0.647 1 96.19 40 ILE B C 1
ATOM 1409 O O . ILE B 1 40 ? -2.332 19.75 0.295 1 96.19 40 ILE B O 1
ATOM 1413 N N . GLY B 1 41 ? -0.981 18 -0.235 1 95.81 41 GLY B N 1
ATOM 1414 C CA . GLY B 1 41 ? -1.47 17.844 -1.597 1 95.81 41 GLY B CA 1
ATOM 1415 C C . GLY B 1 41 ? -2.584 16.828 -1.723 1 95.81 41 GLY B C 1
ATOM 1416 O O . GLY B 1 41 ? -2.344 15.68 -2.123 1 95.81 41 GLY B O 1
ATOM 1417 N N . GLN B 1 42 ? -3.768 17.359 -1.531 1 98.12 42 GLN B N 1
ATOM 1418 C CA . GLN B 1 42 ? -4.922 16.469 -1.548 1 98.12 42 GLN B CA 1
ATOM 1419 C C . GLN B 1 42 ? -5.285 16.062 -2.975 1 98.12 42 GLN B C 1
ATOM 1421 O O . GLN B 1 42 ? -5.461 16.922 -3.842 1 98.12 42 GLN B O 1
ATOM 1426 N N . VAL B 1 43 ? -5.34 14.758 -3.197 1 97.94 43 VAL B N 1
ATOM 1427 C CA . VAL B 1 43 ? -5.941 14.289 -4.441 1 97.94 43 VAL B CA 1
ATOM 1428 C C . VAL B 1 43 ? -7.461 14.344 -4.34 1 97.94 43 VAL B C 1
ATOM 1430 O O . VAL B 1 43 ? -8.125 14.938 -5.191 1 97.94 43 VAL B O 1
ATOM 1433 N N . ASN B 1 44 ? -7.945 13.711 -3.256 1 98.5 44 ASN B N 1
ATOM 1434 C CA . ASN B 1 44 ? -9.328 13.812 -2.803 1 98.5 44 ASN B CA 1
ATOM 1435 C C . ASN B 1 44 ? -9.406 14.141 -1.314 1 98.5 44 ASN B C 1
ATOM 1437 O O . ASN B 1 44 ? -8.508 13.797 -0.55 1 98.5 44 ASN B O 1
ATOM 1441 N N . PRO B 1 45 ? -10.508 14.844 -0.91 1 98.44 45 PRO B N 1
ATOM 1442 C CA . PRO B 1 45 ? -10.656 15.102 0.524 1 98.44 45 PRO B CA 1
ATOM 1443 C C . PRO B 1 45 ? -10.547 13.836 1.366 1 98.44 45 PRO B C 1
ATOM 1445 O O . PRO B 1 45 ? -11.188 12.828 1.06 1 98.44 45 PRO B O 1
ATOM 1448 N N . GLY B 1 46 ? -9.703 13.891 2.412 1 98.81 46 GLY B N 1
ATOM 1449 C CA . GLY B 1 46 ? -9.531 12.742 3.277 1 98.81 46 GLY B CA 1
ATOM 1450 C C . GLY B 1 46 ? -8.242 11.984 3.012 1 98.81 46 GLY B C 1
ATOM 1451 O O . GLY B 1 46 ? -7.949 10.984 3.676 1 98.81 46 GLY B O 1
ATOM 1452 N N . HIS B 1 47 ? -7.441 12.438 2.021 1 98.94 47 HIS B N 1
ATOM 1453 C CA . HIS B 1 47 ? -6.148 11.844 1.708 1 98.94 47 HIS B CA 1
ATOM 1454 C C . HIS B 1 47 ? -5.172 12 2.871 1 98.94 47 HIS B C 1
ATOM 1456 O O . HIS B 1 47 ? -4.793 13.117 3.221 1 98.94 47 HIS B O 1
ATOM 1462 N N . VAL B 1 48 ? -4.766 10.875 3.432 1 98.94 48 VAL B N 1
ATOM 1463 C CA . VAL B 1 48 ? -3.959 10.852 4.645 1 98.94 48 VAL B CA 1
ATOM 1464 C C . VAL B 1 48 ? -2.639 10.133 4.379 1 98.94 48 VAL B C 1
ATOM 1466 O O . VAL B 1 48 ? -2.6 9.148 3.629 1 98.94 48 VAL B O 1
ATOM 1469 N N . LEU B 1 49 ? -1.617 10.625 5.023 1 98.94 49 LEU B N 1
ATOM 1470 C CA . LEU B 1 49 ? -0.341 9.922 5.07 1 98.94 49 LEU B CA 1
ATOM 1471 C C . LEU B 1 49 ? -0.154 9.219 6.41 1 98.94 49 LEU B C 1
ATOM 1473 O O . LEU B 1 49 ? -0.4 9.812 7.465 1 98.94 49 LEU B O 1
ATOM 1477 N N . VAL B 1 50 ? 0.202 7.977 6.367 1 98.94 50 VAL B N 1
ATOM 1478 C CA . VAL B 1 50 ? 0.64 7.227 7.539 1 98.94 50 VAL B CA 1
ATOM 1479 C C . VAL B 1 50 ? 2.148 7 7.477 1 98.94 50 VAL B C 1
ATOM 1481 O O . VAL B 1 50 ? 2.643 6.336 6.562 1 98.94 50 VAL B O 1
ATOM 1484 N N . ALA B 1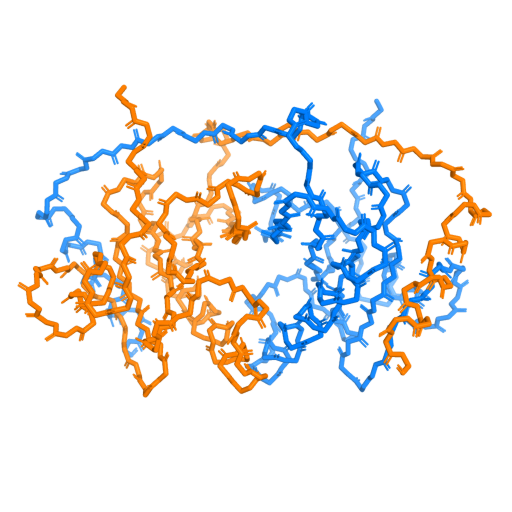 51 ? 2.898 7.492 8.453 1 98.94 51 ALA B N 1
ATOM 1485 C CA . ALA B 1 51 ? 4.359 7.449 8.414 1 98.94 51 ALA B CA 1
ATOM 1486 C C . ALA B 1 51 ? 4.922 6.777 9.664 1 98.94 51 ALA B C 1
ATOM 1488 O O . ALA B 1 51 ? 4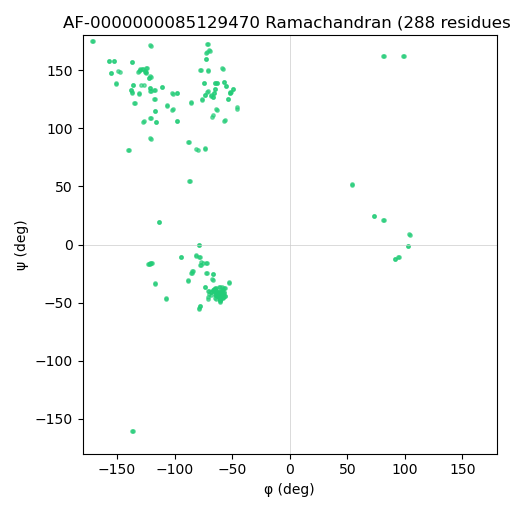.27 6.762 10.711 1 98.94 51 ALA B O 1
ATOM 1489 N N . SER B 1 52 ? 6.09 6.113 9.469 1 98.88 52 SER B N 1
ATOM 1490 C CA . SER B 1 52 ? 6.844 5.684 10.648 1 98.88 52 SER B CA 1
ATOM 1491 C C . SER B 1 52 ? 7.352 6.879 11.445 1 98.88 52 SER B C 1
ATOM 1493 O O . SER B 1 52 ? 7.758 7.891 10.867 1 98.88 52 SER B O 1
ATOM 1495 N N . LYS B 1 53 ? 7.27 6.766 12.742 1 98.69 53 LYS B N 1
ATOM 1496 C CA . LYS B 1 53 ? 7.84 7.852 13.539 1 98.69 53 LYS B CA 1
ATOM 1497 C C . LYS B 1 53 ? 9.367 7.848 13.461 1 98.69 53 LYS B C 1
ATOM 1499 O O . LYS B 1 53 ? 9.992 8.906 13.359 1 98.69 53 LYS B O 1
ATOM 1504 N N . ARG B 1 54 ? 9.914 6.613 13.641 1 98.44 54 ARG B N 1
ATOM 1505 C CA . ARG B 1 54 ? 11.344 6.527 13.383 1 98.44 54 ARG B CA 1
ATOM 1506 C C . ARG B 1 54 ? 11.656 6.84 11.922 1 98.44 54 ARG B C 1
ATOM 1508 O O . ARG B 1 54 ? 10.945 6.387 11.016 1 98.44 54 ARG B O 1
ATOM 1515 N N . HIS B 1 55 ? 12.734 7.59 11.703 1 98.69 55 HIS B N 1
ATOM 1516 C CA . HIS B 1 55 ? 13.156 7.832 10.328 1 98.69 55 HIS B CA 1
ATOM 1517 C C . HIS B 1 55 ? 13.641 6.547 9.664 1 98.69 55 HIS B C 1
ATOM 1519 O O . HIS B 1 55 ? 14.633 5.953 10.102 1 98.69 55 HIS B O 1
ATOM 1525 N N . ALA B 1 56 ? 12.977 6.117 8.812 1 98.69 56 ALA B N 1
ATOM 1526 C CA . ALA B 1 56 ? 13.305 5.078 7.84 1 98.69 56 ALA B CA 1
ATOM 1527 C C . ALA B 1 56 ? 13.008 5.543 6.418 1 98.69 56 ALA B C 1
ATOM 1529 O O . ALA B 1 56 ? 11.984 6.188 6.172 1 98.69 56 ALA B O 1
ATOM 1530 N N . VAL B 1 57 ? 13.844 5.262 5.582 1 98.62 57 VAL B N 1
ATOM 1531 C CA . VAL B 1 57 ? 13.648 5.777 4.23 1 98.62 57 VAL B CA 1
ATOM 1532 C C . VAL B 1 57 ? 12.625 4.918 3.492 1 98.62 57 VAL B C 1
ATOM 1534 O O . VAL B 1 57 ? 11.648 5.434 2.938 1 98.62 57 VAL B O 1
ATOM 1537 N N . THR B 1 58 ? 12.883 3.592 3.438 1 98.81 58 THR B N 1
ATOM 1538 C CA . THR B 1 58 ? 12.039 2.689 2.662 1 98.81 58 THR B CA 1
ATOM 1539 C C . THR B 1 58 ? 11.438 1.609 3.557 1 98.81 58 THR B C 1
ATOM 1541 O O . THR B 1 58 ? 11.805 1.49 4.727 1 98.81 58 THR B O 1
ATOM 1544 N N . LEU B 1 59 ? 10.523 0.856 2.979 1 98.88 59 LEU B N 1
ATOM 1545 C CA . LEU B 1 59 ? 9.945 -0.312 3.631 1 98.88 59 LEU B CA 1
ATOM 1546 C C . LEU B 1 59 ? 11.031 -1.262 4.117 1 98.88 59 LEU B C 1
ATOM 1548 O O . LEU B 1 59 ? 10.883 -1.904 5.156 1 98.88 59 LEU B O 1
ATOM 1552 N N . LEU B 1 60 ? 12.164 -1.369 3.438 1 98.75 60 LEU B N 1
ATOM 1553 C CA . LEU B 1 60 ? 13.242 -2.311 3.727 1 98.75 60 LEU B CA 1
ATOM 1554 C C . LEU B 1 60 ? 14.008 -1.898 4.98 1 98.75 60 LEU B C 1
ATOM 1556 O O . LEU B 1 60 ? 14.727 -2.707 5.566 1 98.75 60 LEU B O 1
ATOM 1560 N N . ASP B 1 61 ? 13.812 -0.663 5.375 1 98.75 61 ASP B N 1
ATOM 1561 C CA . ASP B 1 61 ? 14.531 -0.125 6.527 1 98.75 61 ASP B CA 1
ATOM 1562 C C . ASP B 1 61 ? 13.703 -0.274 7.805 1 98.75 61 ASP B C 1
ATOM 1564 O O . ASP B 1 61 ? 14.203 -0.015 8.906 1 98.75 61 ASP B O 1
ATOM 1568 N N . LEU B 1 62 ? 12.453 -0.633 7.695 1 98.88 62 LEU B N 1
ATOM 1569 C CA . LEU B 1 62 ? 11.594 -0.826 8.859 1 98.88 62 LEU B CA 1
ATOM 1570 C C . LEU B 1 62 ? 11.875 -2.168 9.523 1 98.88 62 LEU B C 1
ATOM 1572 O O . LEU B 1 62 ? 12.305 -3.115 8.867 1 98.88 62 LEU B O 1
ATOM 1576 N N . THR B 1 63 ? 11.664 -2.264 10.875 1 98.81 63 THR B N 1
ATOM 1577 C CA . THR B 1 63 ? 11.547 -3.574 11.5 1 98.81 63 THR B CA 1
ATOM 1578 C C . THR B 1 63 ? 10.211 -4.23 11.148 1 98.81 63 THR B C 1
ATOM 1580 O O . THR B 1 63 ? 9.258 -3.543 10.773 1 98.81 63 THR B O 1
ATOM 1583 N N . PRO B 1 64 ? 10.18 -5.516 11.297 1 98.69 64 PRO B N 1
ATOM 1584 C CA . PRO B 1 64 ? 8.891 -6.172 11.062 1 98.69 64 PRO B CA 1
ATOM 1585 C C . PRO B 1 64 ? 7.77 -5.609 11.938 1 98.69 64 PRO B C 1
ATOM 1587 O O . PRO B 1 64 ? 6.625 -5.504 11.492 1 98.69 64 PRO B O 1
ATOM 1590 N N . ASP B 1 65 ? 8.117 -5.297 13.141 1 98.75 65 ASP B N 1
ATOM 1591 C CA . ASP B 1 65 ? 7.133 -4.727 14.055 1 98.75 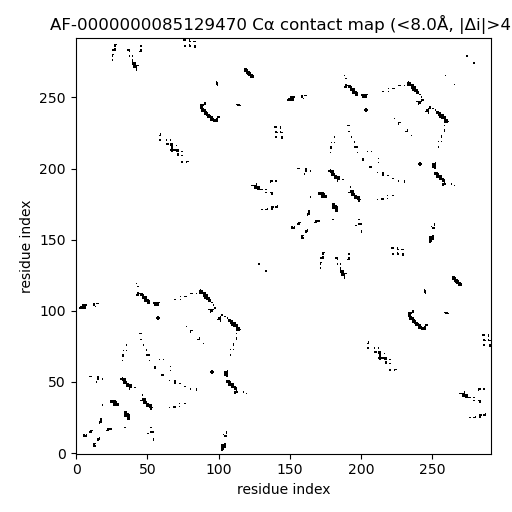65 ASP B CA 1
ATOM 1592 C C . ASP B 1 65 ? 6.633 -3.373 13.562 1 98.75 65 ASP B C 1
ATOM 1594 O O . ASP B 1 65 ? 5.434 -3.094 13.602 1 98.75 65 ASP B O 1
ATOM 1598 N N . GLU B 1 66 ? 7.52 -2.508 13.062 1 98.88 66 GLU B N 1
ATOM 1599 C CA . GLU B 1 66 ? 7.156 -1.213 12.5 1 98.88 66 GLU B CA 1
ATOM 1600 C C . GLU B 1 66 ? 6.289 -1.379 11.258 1 98.88 66 GLU B C 1
ATOM 1602 O O . GLU B 1 66 ? 5.324 -0.635 11.062 1 98.88 66 GLU B O 1
ATOM 1607 N N . ALA B 1 67 ? 6.668 -2.379 10.445 1 98.88 67 ALA B N 1
ATOM 1608 C CA . ALA B 1 67 ? 5.891 -2.646 9.242 1 98.88 67 ALA B CA 1
ATOM 1609 C C . ALA B 1 67 ? 4.453 -3.016 9.586 1 98.88 67 ALA B C 1
ATOM 1611 O O . ALA B 1 67 ? 3.508 -2.475 9.008 1 98.88 67 ALA B O 1
ATOM 1612 N N . GLY B 1 68 ? 4.336 -3.906 10.531 1 98.88 68 GLY B N 1
ATOM 1613 C CA . GLY B 1 68 ? 2.996 -4.254 10.977 1 98.88 68 GLY B CA 1
ATOM 1614 C C . GLY B 1 68 ? 2.232 -3.074 11.547 1 98.88 68 GLY B C 1
ATOM 1615 O O . GLY B 1 68 ? 1.033 -2.928 11.305 1 98.88 68 GLY B O 1
ATOM 1616 N N . ALA B 1 69 ? 2.895 -2.238 12.305 1 98.88 69 ALA B N 1
ATOM 1617 C CA . ALA B 1 69 ? 2.27 -1.088 12.953 1 98.88 69 ALA B CA 1
ATOM 1618 C C . ALA B 1 69 ? 1.733 -0.1 11.914 1 98.88 69 ALA B C 1
ATOM 1620 O O . ALA B 1 69 ? 0.623 0.416 12.062 1 98.88 69 ALA B O 1
ATOM 1621 N N . VAL B 1 70 ? 2.508 0.185 10.875 1 98.88 70 VAL B N 1
ATOM 1622 C CA . VAL B 1 70 ? 2.074 1.176 9.891 1 98.88 70 VAL B CA 1
ATOM 1623 C C . VAL B 1 70 ? 0.828 0.674 9.164 1 98.88 70 VAL B C 1
ATOM 1625 O O . VAL B 1 70 ? -0.075 1.456 8.859 1 98.88 70 VAL B O 1
ATOM 1628 N N . MET B 1 71 ? 0.748 -0.627 8.867 1 98.94 71 MET B N 1
ATOM 1629 C CA . MET B 1 71 ? -0.432 -1.138 8.172 1 98.94 71 MET B CA 1
ATOM 1630 C C . MET B 1 71 ? -1.648 -1.13 9.094 1 98.94 71 MET B C 1
ATOM 1632 O O . MET B 1 71 ? -2.764 -0.85 8.648 1 98.94 71 MET B O 1
ATOM 1636 N N . ARG B 1 72 ? -1.451 -1.498 10.359 1 98.94 72 ARG B N 1
ATOM 1637 C CA . ARG B 1 72 ? -2.564 -1.425 11.297 1 98.94 72 ARG B CA 1
ATOM 1638 C C . ARG B 1 72 ? -3.102 -0.002 11.398 1 98.94 72 ARG B C 1
ATOM 1640 O O . ARG B 1 72 ? -4.316 0.208 11.43 1 98.94 72 ARG B O 1
ATOM 1647 N N . THR B 1 73 ? -2.209 0.94 11.469 1 98.94 73 THR B N 1
ATOM 1648 C CA . THR B 1 73 ? -2.629 2.338 11.5 1 98.94 73 THR B CA 1
ATOM 1649 C C . THR B 1 73 ? -3.324 2.721 10.195 1 98.94 73 THR B C 1
ATOM 1651 O O . THR B 1 73 ? -4.352 3.404 10.211 1 98.94 73 THR B O 1
ATOM 1654 N N . ALA B 1 74 ? -2.77 2.305 9.055 1 98.94 74 ALA B N 1
ATOM 1655 C CA . ALA B 1 74 ? -3.4 2.584 7.766 1 98.94 74 ALA B CA 1
ATOM 1656 C C . ALA B 1 74 ? -4.82 2.027 7.719 1 98.94 74 ALA B C 1
ATOM 1658 O O . ALA B 1 74 ? -5.727 2.668 7.18 1 98.94 74 ALA B O 1
ATOM 1659 N N . GLN B 1 75 ? -5 0.817 8.266 1 98.94 75 GLN B N 1
ATOM 1660 C CA . GLN B 1 75 ? -6.328 0.217 8.312 1 98.94 75 GLN B CA 1
ATOM 1661 C C . GLN B 1 75 ? -7.285 1.067 9.141 1 98.94 75 GLN B C 1
ATOM 1663 O O . GLN B 1 75 ? -8.414 1.325 8.719 1 98.94 75 GLN B O 1
ATOM 1668 N N . ARG B 1 76 ? -6.816 1.494 10.281 1 98.81 76 ARG B N 1
ATOM 1669 C CA . ARG B 1 76 ? -7.629 2.352 11.141 1 98.81 76 ARG B CA 1
ATOM 1670 C C . ARG B 1 76 ? -8.008 3.645 10.422 1 98.81 76 ARG B C 1
ATOM 1672 O O . ARG B 1 76 ? -9.164 4.062 10.461 1 98.81 76 ARG B O 1
ATOM 1679 N N . VAL B 1 77 ? -7.047 4.23 9.82 1 98.94 77 VAL B N 1
ATOM 1680 C CA . VAL B 1 77 ? -7.258 5.477 9.094 1 98.94 77 VAL B CA 1
ATOM 1681 C C . VAL B 1 77 ? -8.242 5.246 7.945 1 98.94 77 VAL B C 1
ATOM 1683 O O . VAL B 1 77 ? -9.148 6.051 7.723 1 98.94 77 VAL B O 1
ATOM 1686 N N . ALA B 1 78 ? -8.062 4.152 7.23 1 98.94 78 ALA B N 1
ATOM 1687 C CA . ALA B 1 78 ? -8.961 3.828 6.125 1 98.94 78 ALA B CA 1
ATOM 1688 C C . ALA B 1 78 ? -10.398 3.688 6.605 1 98.94 78 ALA B C 1
ATOM 1690 O O . ALA B 1 78 ? -11.328 4.137 5.934 1 98.94 78 ALA B O 1
ATOM 1691 N N . GLN B 1 79 ? -10.57 3.037 7.711 1 98.88 79 GLN B N 1
ATOM 1692 C CA . GLN B 1 79 ? -11.898 2.902 8.297 1 98.88 79 GLN B CA 1
ATOM 1693 C C . GLN B 1 79 ? -12.492 4.27 8.625 1 98.88 79 GLN B C 1
ATOM 1695 O O . GLN B 1 79 ? -13.672 4.52 8.359 1 98.88 79 GLN B O 1
ATOM 1700 N N . ALA B 1 80 ? -11.703 5.105 9.234 1 98.94 80 ALA B N 1
ATOM 1701 C CA . ALA B 1 80 ? -12.148 6.457 9.555 1 98.94 80 ALA B CA 1
ATOM 1702 C C . ALA B 1 80 ? -12.492 7.234 8.289 1 98.94 80 ALA B C 1
ATOM 1704 O O . ALA B 1 80 ? -13.484 7.969 8.25 1 98.94 80 ALA B O 1
ATOM 1705 N N . VAL B 1 81 ? -11.641 7.125 7.273 1 98.94 81 VAL B N 1
ATOM 1706 C CA . VAL B 1 81 ? -11.875 7.789 5.996 1 98.94 81 VAL B CA 1
ATOM 1707 C C . VAL B 1 81 ? -13.211 7.324 5.41 1 98.94 81 VAL B C 1
ATOM 1709 O O . VAL B 1 81 ? -14 8.141 4.922 1 98.94 81 VAL B O 1
ATOM 1712 N N . GLN B 1 82 ? -13.414 6.02 5.465 1 98.88 82 GLN B N 1
ATOM 1713 C CA . GLN B 1 82 ? -14.68 5.477 4.973 1 98.88 82 GLN B CA 1
ATOM 1714 C C . GLN B 1 82 ? -15.867 6.09 5.711 1 98.88 82 GLN B C 1
ATOM 1716 O O . GLN B 1 82 ? -16.844 6.504 5.09 1 98.88 82 GLN B O 1
ATOM 1721 N N . ALA B 1 83 ? -15.758 6.148 6.965 1 98.75 83 ALA B N 1
ATOM 1722 C CA . ALA B 1 83 ? -16.844 6.637 7.805 1 98.75 83 ALA B CA 1
ATOM 1723 C C . ALA B 1 83 ? -17.078 8.133 7.594 1 98.75 83 ALA B C 1
ATOM 1725 O O . ALA B 1 83 ? -18.234 8.586 7.535 1 98.75 83 ALA B O 1
ATOM 1726 N N . ALA B 1 84 ? -16.062 8.906 7.477 1 98.81 84 ALA B N 1
ATOM 1727 C CA . ALA B 1 84 ? -16.141 10.367 7.512 1 98.81 84 ALA B CA 1
ATOM 1728 C C . ALA B 1 84 ? -16.391 10.938 6.121 1 98.81 84 ALA B C 1
ATOM 1730 O O . ALA B 1 84 ? -17.031 11.984 5.984 1 98.81 84 ALA B O 1
ATOM 1731 N N . PHE B 1 85 ? -15.898 10.266 5.062 1 98.75 85 PHE B N 1
ATOM 1732 C CA . PHE B 1 85 ? -15.93 10.883 3.742 1 98.75 85 PHE B CA 1
ATOM 1733 C C . PHE B 1 85 ? -16.719 10.023 2.758 1 98.75 85 PHE B C 1
ATOM 1735 O O . PHE B 1 85 ? -17.016 10.461 1.647 1 98.75 85 PHE B O 1
ATOM 1742 N N . ASP B 1 86 ? -16.969 8.766 3.078 1 98.44 86 ASP B N 1
ATOM 1743 C CA . ASP B 1 86 ? -17.812 7.84 2.32 1 98.44 86 ASP B CA 1
ATOM 1744 C C . ASP B 1 86 ? -17.344 7.758 0.865 1 98.44 86 ASP B C 1
ATOM 1746 O O . ASP B 1 86 ? -18.141 7.973 -0.052 1 98.44 86 ASP B O 1
ATOM 1750 N N . PRO B 1 87 ? -16.141 7.527 0.661 1 98.88 87 PRO B N 1
ATOM 1751 C CA . PRO B 1 87 ? -15.68 7.395 -0.725 1 98.88 87 PRO B CA 1
ATOM 1752 C C . PRO B 1 87 ? -16.203 6.129 -1.399 1 98.88 87 PRO B C 1
ATOM 1754 O O . PRO B 1 87 ? -16.703 5.227 -0.724 1 98.88 87 PRO B O 1
ATOM 1757 N N . ASP B 1 88 ? -16.078 6.02 -2.758 1 98.75 88 ASP B N 1
ATOM 1758 C CA . ASP B 1 88 ? -16.484 4.855 -3.537 1 98.75 88 ASP B CA 1
ATOM 1759 C C . ASP B 1 88 ? -15.477 3.727 -3.412 1 98.75 88 ASP B C 1
ATOM 1761 O O . ASP B 1 88 ? -15.773 2.576 -3.742 1 98.75 88 ASP B O 1
ATOM 1765 N N . GLY B 1 89 ? -14.273 4.062 -2.965 1 98.75 89 GLY B N 1
ATOM 1766 C CA . GLY B 1 89 ? -13.164 3.145 -2.76 1 98.75 89 GLY B CA 1
ATOM 1767 C C . GLY B 1 89 ? -11.992 3.783 -2.045 1 98.75 89 GLY B C 1
ATOM 1768 O O . GLY B 1 89 ? -12.031 4.965 -1.695 1 98.75 89 GLY B O 1
ATOM 1769 N N . ILE B 1 90 ? -11.016 3.047 -1.74 1 98.94 90 ILE B N 1
ATOM 1770 C CA . ILE B 1 90 ? -9.781 3.527 -1.124 1 98.94 90 ILE B CA 1
ATOM 1771 C C . ILE B 1 90 ? -8.586 2.838 -1.767 1 98.94 90 ILE B C 1
ATOM 1773 O O . ILE B 1 90 ? -8.602 1.624 -1.986 1 98.94 90 ILE B O 1
ATOM 1777 N N . SER B 1 91 ? -7.555 3.561 -2.133 1 98.81 91 SER B N 1
ATOM 1778 C CA . SER B 1 91 ? -6.285 2.998 -2.586 1 98.81 91 SER B CA 1
ATOM 1779 C C . SER B 1 91 ? -5.172 3.258 -1.578 1 98.81 91 SER B C 1
ATOM 1781 O O . SER B 1 91 ? -5.082 4.352 -1.012 1 98.81 91 SER B O 1
ATOM 1783 N N . LEU B 1 92 ? -4.383 2.268 -1.303 1 98.88 92 LEU B N 1
ATOM 1784 C CA . LEU B 1 92 ? -3.107 2.467 -0.621 1 98.88 92 LEU B CA 1
ATOM 1785 C C . LEU B 1 92 ? -1.956 2.506 -1.619 1 98.88 92 LEU B C 1
ATOM 1787 O O . LEU B 1 92 ? -1.88 1.664 -2.518 1 98.88 92 LEU B O 1
ATOM 1791 N N . PHE B 1 93 ? -1.133 3.48 -1.522 1 98.81 93 PHE B N 1
ATOM 1792 C CA . PHE B 1 93 ? 0.058 3.59 -2.357 1 98.81 93 PHE B CA 1
ATOM 1793 C C . PHE B 1 93 ? 1.289 3.885 -1.51 1 98.81 93 PHE B C 1
ATOM 1795 O O . PHE B 1 93 ? 1.256 4.762 -0.644 1 98.81 93 PHE B O 1
ATOM 1802 N N . GLN B 1 94 ? 2.32 3.193 -1.658 1 98.81 94 GLN B N 1
ATOM 1803 C CA . GLN B 1 94 ? 3.588 3.346 -0.955 1 98.81 94 GLN B CA 1
ATOM 1804 C C . GLN B 1 94 ? 4.77 3.203 -1.912 1 98.81 94 GLN B C 1
ATOM 1806 O O . GLN B 1 94 ? 4.82 2.26 -2.703 1 98.81 94 GLN B O 1
ATOM 1811 N N . ALA B 1 95 ? 5.684 4.137 -1.852 1 98.5 95 ALA B N 1
ATOM 1812 C CA . ALA B 1 95 ? 6.797 4.195 -2.797 1 98.5 95 ALA B CA 1
ATOM 1813 C C . ALA B 1 95 ? 8.133 4.023 -2.082 1 98.5 95 ALA B C 1
ATOM 1815 O O . ALA B 1 95 ? 8.375 4.641 -1.039 1 98.5 95 ALA B O 1
ATOM 1816 N N . ASN B 1 96 ? 8.961 3.188 -2.602 1 98.69 96 ASN B N 1
ATOM 1817 C CA . ASN B 1 96 ? 10.328 3 -2.137 1 98.69 96 ASN B CA 1
ATOM 1818 C C . ASN B 1 96 ? 11.344 3.373 -3.215 1 98.69 96 ASN B C 1
ATOM 1820 O O . ASN B 1 96 ? 11.406 2.725 -4.262 1 98.69 96 ASN B O 1
ATOM 1824 N N . GLY B 1 97 ? 12.125 4.418 -2.965 1 98 97 GLY B N 1
ATOM 1825 C CA . GLY B 1 97 ? 13.07 4.91 -3.957 1 98 97 GLY B CA 1
ATOM 1826 C C . GLY B 1 97 ? 12.43 5.812 -4.996 1 98 97 GLY B C 1
ATOM 1827 O O . GLY B 1 97 ? 11.219 5.766 -5.203 1 98 97 GLY B O 1
ATOM 1828 N N . ALA B 1 98 ? 13.305 6.547 -5.66 1 97 98 ALA B N 1
ATOM 1829 C CA . ALA B 1 98 ? 12.82 7.5 -6.656 1 97 98 ALA B CA 1
ATOM 1830 C C . ALA B 1 98 ? 12.07 6.793 -7.777 1 97 98 ALA B C 1
ATOM 1832 O O . ALA B 1 98 ? 11.008 7.254 -8.203 1 97 98 ALA B O 1
ATOM 1833 N N . ALA B 1 99 ? 12.547 5.695 -8.211 1 97.5 99 ALA B N 1
ATOM 1834 C CA . ALA B 1 99 ? 11.914 4.945 -9.297 1 97.5 99 ALA B CA 1
ATOM 1835 C C . ALA B 1 99 ? 10.555 4.402 -8.867 1 97.5 99 ALA B C 1
ATOM 1837 O O . ALA B 1 99 ? 9.688 4.152 -9.703 1 97.5 99 ALA B O 1
ATOM 1838 N N . GLY B 1 100 ? 10.398 4.223 -7.582 1 97.31 100 GLY B N 1
ATOM 1839 C CA . GLY B 1 100 ? 9.109 3.793 -7.059 1 97.31 100 GLY B CA 1
ATOM 1840 C C . GLY B 1 100 ? 8.117 4.93 -6.898 1 97.31 100 GLY B C 1
ATOM 1841 O O . GLY B 1 100 ? 6.941 4.699 -6.617 1 97.31 100 GLY B O 1
ATOM 1842 N N . GLY B 1 101 ? 8.633 6.16 -7.055 1 96.19 101 GLY B N 1
ATOM 1843 C CA . GLY B 1 101 ? 7.777 7.328 -6.938 1 96.19 101 GLY B CA 1
ATOM 1844 C C . GLY B 1 101 ? 7.961 8.078 -5.629 1 96.19 101 GLY B C 1
ATOM 1845 O O . GLY B 1 101 ? 7.188 8.984 -5.312 1 96.19 101 GLY B O 1
ATOM 1846 N N . GLN B 1 102 ? 8.938 7.672 -4.906 1 97.31 102 GLN B N 1
ATOM 1847 C CA . GLN B 1 102 ? 9.156 8.289 -3.6 1 97.31 102 GLN B CA 1
ATOM 1848 C C . GLN B 1 102 ? 9.742 9.688 -3.744 1 97.31 102 GLN B C 1
ATOM 1850 O O . GLN B 1 102 ? 10.742 9.883 -4.434 1 97.31 102 GLN B O 1
ATOM 1855 N N . THR B 1 103 ? 9.062 10.664 -3.035 1 96.75 103 THR B N 1
ATOM 1856 C CA . THR B 1 103 ? 9.547 12.039 -3.129 1 96.75 103 THR B CA 1
ATOM 1857 C C . THR B 1 103 ? 10.016 12.539 -1.765 1 96.75 103 THR B C 1
ATOM 1859 O O . THR B 1 103 ? 10.844 13.453 -1.682 1 96.75 103 THR B O 1
ATOM 1862 N N . VAL B 1 104 ? 9.43 12.141 -0.711 1 97.44 104 VAL B N 1
ATOM 1863 C CA . VAL B 1 104 ? 9.922 12.359 0.645 1 97.44 104 VAL B CA 1
ATOM 1864 C C . VAL B 1 104 ? 10.562 11.078 1.174 1 97.44 104 VAL B C 1
ATOM 1866 O O . VAL B 1 104 ? 9.891 10.055 1.338 1 97.44 104 VAL B O 1
ATOM 1869 N N . PHE B 1 105 ? 11.836 11.141 1.429 1 98.38 105 PHE B N 1
ATOM 1870 C CA . PHE B 1 105 ? 12.578 9.93 1.757 1 98.38 105 PHE B CA 1
ATOM 1871 C C . PHE B 1 105 ? 12.508 9.641 3.25 1 98.38 105 PHE B C 1
ATOM 1873 O O . PHE B 1 105 ? 13.531 9.555 3.924 1 98.38 105 PHE B O 1
ATOM 1880 N N . HIS B 1 106 ? 11.422 9.57 3.723 1 98.81 106 HIS B N 1
ATOM 1881 C CA . HIS B 1 106 ? 10.898 9.086 4.996 1 98.81 106 HIS B CA 1
ATOM 1882 C C . HIS B 1 106 ? 9.664 8.219 4.789 1 98.81 106 HIS B C 1
ATOM 1884 O O . HIS B 1 106 ? 8.672 8.672 4.207 1 98.81 106 HIS B O 1
ATOM 1890 N N . PHE B 1 107 ? 9.758 6.988 5.258 1 98.88 107 PHE B N 1
ATOM 1891 C CA . PHE B 1 107 ? 8.719 6.016 4.922 1 98.88 107 PHE B CA 1
ATOM 1892 C C . PHE B 1 107 ? 7.336 6.574 5.227 1 98.88 107 PHE B C 1
ATOM 1894 O O . PHE B 1 107 ? 7.094 7.082 6.32 1 98.88 107 PHE B O 1
ATOM 1901 N N . HIS B 1 108 ? 6.441 6.457 4.25 1 98.88 108 HIS B N 1
ATOM 1902 C CA . HIS B 1 108 ? 5.027 6.746 4.457 1 98.88 108 HIS B CA 1
ATOM 1903 C C . HIS B 1 108 ? 4.164 6.02 3.434 1 98.88 108 HIS B C 1
ATOM 1905 O O . HIS B 1 108 ? 4.648 5.633 2.367 1 98.88 108 HIS B O 1
ATOM 1911 N N . LEU B 1 109 ? 2.947 5.871 3.84 1 98.5 109 LEU B N 1
ATOM 1912 C CA . LEU B 1 109 ? 1.902 5.223 3.057 1 98.5 109 LEU B CA 1
ATOM 1913 C C . LEU B 1 109 ? 0.738 6.176 2.809 1 98.5 109 LEU B C 1
ATOM 1915 O O . LEU B 1 109 ? 0.297 6.875 3.723 1 98.5 109 LEU B O 1
ATOM 1919 N N . HIS B 1 110 ? 0.271 6.266 1.556 1 98.88 110 HIS B N 1
ATOM 1920 C CA . HIS B 1 110 ? -0.907 7.062 1.222 1 98.88 110 HIS B CA 1
ATOM 1921 C C . HIS B 1 110 ? -2.188 6.258 1.42 1 98.88 110 HIS B C 1
ATOM 1923 O O . HIS B 1 110 ? -2.33 5.16 0.872 1 98.88 110 HIS B O 1
ATOM 1929 N N . VAL B 1 111 ? -3.057 6.715 2.219 1 98.94 111 VAL B N 1
ATOM 1930 C CA . VAL B 1 111 ? -4.445 6.27 2.26 1 98.94 111 VAL B CA 1
ATOM 1931 C C . VAL B 1 111 ? -5.32 7.238 1.469 1 98.94 111 VAL B C 1
ATOM 1933 O O . VAL B 1 111 ? -5.605 8.352 1.93 1 98.94 111 VAL B O 1
ATOM 1936 N N . LEU B 1 112 ? -5.75 6.785 0.299 1 98.81 112 LEU B N 1
ATOM 1937 C CA . LEU B 1 112 ? -6.32 7.699 -0.684 1 98.81 112 LEU B CA 1
ATOM 1938 C C . LEU B 1 112 ? -7.785 7.363 -0.95 1 98.81 112 LEU B C 1
ATOM 1940 O O . LEU B 1 112 ? -8.086 6.371 -1.614 1 98.81 112 LEU B O 1
ATOM 1944 N N . PRO B 1 113 ? -8.711 8.18 -0.416 1 98.88 113 PRO B N 1
ATOM 1945 C CA . PRO B 1 113 ? -10.094 7.992 -0.871 1 98.88 113 PRO B CA 1
ATOM 1946 C C . PRO B 1 113 ? -10.242 8.133 -2.385 1 98.88 113 PRO B C 1
ATOM 1948 O O . PRO B 1 113 ? -9.602 8.992 -2.994 1 98.88 113 PRO B O 1
ATOM 1951 N N . ARG B 1 114 ? -11.047 7.273 -2.949 1 98.75 114 ARG B N 1
ATOM 1952 C CA . ARG B 1 114 ? -11.242 7.266 -4.395 1 98.75 114 ARG B CA 1
ATOM 1953 C C . ARG B 1 114 ? -12.719 7.465 -4.746 1 98.75 114 ARG B C 1
ATOM 1955 O O . ARG B 1 114 ? -13.602 6.973 -4.043 1 98.75 114 ARG B O 1
ATOM 1962 N N . HIS B 1 115 ? -12.906 8.164 -5.77 1 98.31 115 HIS B N 1
ATOM 1963 C CA . HIS B 1 115 ? -14.219 8.344 -6.379 1 98.31 115 HIS B CA 1
ATOM 1964 C C . HIS B 1 115 ? -14.203 7.957 -7.852 1 98.31 115 HIS B C 1
ATOM 1966 O O . HIS B 1 115 ? -13.164 8.055 -8.516 1 98.31 115 HIS B O 1
ATOM 1972 N N . GLU B 1 116 ? -15.328 7.465 -8.297 1 96.81 116 GLU B N 1
ATOM 1973 C CA . GLU B 1 116 ? -15.414 7.195 -9.727 1 96.81 116 GLU B CA 1
ATOM 1974 C C . GLU B 1 116 ? -15.047 8.438 -10.539 1 96.81 116 GLU B C 1
ATOM 1976 O O . GLU B 1 116 ? -15.586 9.516 -10.305 1 96.81 116 GLU B O 1
ATOM 1981 N N . GLY B 1 117 ? -14.078 8.258 -11.422 1 95.44 117 GLY B N 1
ATOM 1982 C CA . GLY B 1 117 ? -13.711 9.352 -12.312 1 95.44 117 GLY B CA 1
ATOM 1983 C C . GLY B 1 117 ? -12.953 10.461 -11.617 1 95.44 117 GLY B C 1
ATOM 1984 O O . GLY B 1 117 ? -12.984 11.609 -12.062 1 95.44 117 GLY B O 1
ATOM 1985 N N . ASP B 1 118 ? -12.305 10.211 -10.57 1 97.5 118 ASP B N 1
ATOM 1986 C CA . ASP B 1 118 ? -11.664 11.266 -9.797 1 97.5 118 ASP B CA 1
ATOM 1987 C C . ASP B 1 118 ? -10.352 11.703 -10.438 1 97.5 118 ASP B C 1
ATOM 1989 O O . ASP B 1 118 ? -9.656 12.57 -9.914 1 97.5 118 ASP B O 1
ATOM 1993 N N . GLY B 1 119 ? -9.922 11.141 -11.547 1 97 119 GLY B N 1
ATOM 1994 C CA . GLY B 1 119 ? -8.75 11.57 -12.289 1 97 119 GLY B CA 1
ATOM 1995 C C . GLY B 1 119 ? -7.492 10.812 -11.914 1 97 119 GLY B C 1
ATOM 1996 O O . GLY B 1 119 ? -6.461 10.953 -12.57 1 97 119 GLY B O 1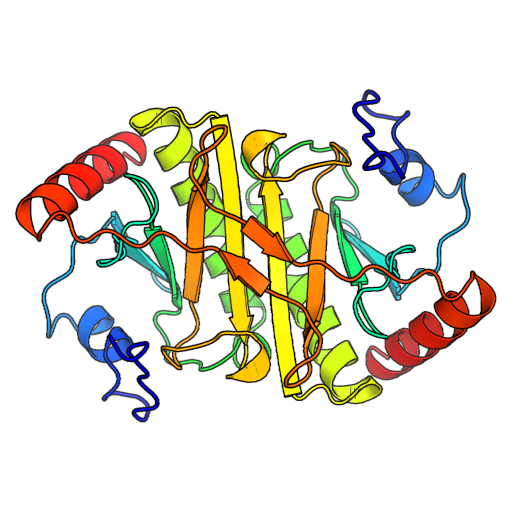
ATOM 1997 N N . VAL B 1 120 ? -7.59 10.047 -10.828 1 95.88 120 VAL B N 1
ATOM 1998 C CA . VAL B 1 120 ? -6.453 9.195 -10.5 1 95.88 120 VAL B CA 1
ATOM 1999 C C . VAL B 1 120 ? -6.32 8.086 -11.547 1 95.88 120 VAL B C 1
ATOM 2001 O O . VAL B 1 120 ? -7.309 7.449 -11.914 1 95.88 120 VAL B O 1
ATOM 2004 N N . GLY B 1 121 ? -5.117 7.945 -12.109 1 93.81 121 GLY B N 1
ATOM 2005 C CA . GLY B 1 121 ? -4.855 6.922 -13.109 1 93.81 121 GLY B CA 1
ATOM 2006 C C . GLY B 1 121 ? -3.602 6.121 -12.828 1 93.81 121 GLY B C 1
ATOM 2007 O O . GLY B 1 121 ? -2.652 6.633 -12.227 1 93.81 121 GLY B O 1
ATOM 2008 N N . LEU B 1 122 ? -3.627 4.898 -13.234 1 92.19 122 LEU B N 1
ATOM 2009 C CA . LEU B 1 122 ? -2.471 4.02 -13.094 1 92.19 122 LEU B CA 1
ATOM 2010 C C . LEU B 1 122 ? -2.102 3.389 -14.438 1 92.19 122 LEU B C 1
ATOM 2012 O O . LEU B 1 122 ? -2.871 2.598 -14.984 1 92.19 122 LEU B O 1
ATOM 2016 N N . GLY B 1 123 ? -0.997 3.916 -14.984 1 94.62 123 GLY B N 1
ATOM 2017 C CA . GLY B 1 123 ? -0.411 3.178 -16.094 1 94.62 123 GLY B CA 1
ATOM 2018 C C . GLY B 1 123 ? 0.16 1.835 -15.68 1 94.62 123 GLY B C 1
ATOM 2019 O O . GLY B 1 123 ? 1.01 1.764 -14.789 1 94.62 123 GLY B O 1
ATOM 2020 N N . TRP B 1 124 ? -0.187 0.831 -16.266 1 95.12 124 TRP B N 1
ATOM 2021 C CA . TRP B 1 124 ? 0.111 -0.538 -15.859 1 95.12 124 TRP B CA 1
ATOM 2022 C C . TRP B 1 124 ? 0.452 -1.403 -17.062 1 95.12 124 TRP B C 1
ATOM 2024 O O . TRP B 1 124 ? -0.394 -2.156 -17.562 1 95.12 124 TRP B O 1
ATOM 2034 N N . PRO B 1 125 ? 1.669 -1.337 -17.531 1 96.94 125 PRO B N 1
ATOM 2035 C CA . PRO B 1 125 ? 2.047 -2.105 -18.719 1 96.94 125 PRO B CA 1
ATOM 2036 C C . PRO B 1 125 ? 2.182 -3.602 -18.438 1 96.94 125 PRO B C 1
ATOM 2038 O O . PRO B 1 125 ? 3.297 -4.113 -18.312 1 96.94 125 PRO B O 1
ATOM 2041 N N . ARG B 1 126 ? 1.132 -4.289 -18.438 1 95.81 126 ARG B N 1
ATOM 2042 C CA . ARG B 1 126 ? 0.994 -5.699 -18.094 1 95.81 126 ARG B CA 1
ATOM 2043 C C . ARG B 1 126 ? 1.608 -6.586 -19.172 1 95.81 126 ARG B C 1
ATOM 2045 O O . ARG B 1 126 ? 1.404 -6.352 -20.375 1 95.81 126 ARG B O 1
ATOM 2052 N N . LYS B 1 127 ? 2.395 -7.523 -18.734 1 96.88 127 LYS B N 1
ATOM 2053 C CA . LYS B 1 127 ? 2.963 -8.57 -19.578 1 96.88 127 LYS B CA 1
ATOM 2054 C C . LYS B 1 127 ? 2.627 -9.953 -19.031 1 96.88 127 LYS B C 1
ATOM 2056 O O . LYS B 1 127 ? 2.455 -10.125 -17.828 1 96.88 127 LYS B O 1
ATOM 2061 N N . GLU B 1 128 ? 2.549 -10.953 -19.906 1 96.56 128 GLU B N 1
ATOM 2062 C CA . GLU B 1 128 ? 2.289 -12.336 -19.516 1 96.56 128 GLU B CA 1
ATOM 2063 C C . GLU B 1 128 ? 3.42 -13.258 -19.953 1 96.56 128 GLU B C 1
ATOM 2065 O O . GLU B 1 128 ? 3.363 -13.836 -21.047 1 96.56 128 GLU B O 1
ATOM 2070 N N . PRO B 1 129 ? 4.379 -13.469 -19.156 1 97.19 129 PRO B N 1
ATOM 2071 C CA . PRO B 1 129 ? 5.57 -14.219 -19.562 1 97.19 129 PRO B CA 1
ATOM 2072 C C . PRO B 1 129 ? 5.328 -15.727 -19.641 1 97.19 129 PRO B C 1
ATOM 2074 O O . PRO B 1 129 ? 6.145 -16.469 -20.188 1 97.19 129 PRO B O 1
ATOM 2077 N N . GLY B 1 130 ? 4.27 -16.188 -19.062 1 96.81 130 GLY B N 1
ATOM 2078 C CA . GLY B 1 130 ? 3.955 -17.609 -19.047 1 96.81 130 GLY B CA 1
ATOM 2079 C C . GLY B 1 130 ? 4.352 -18.281 -17.766 1 96.81 130 GLY B C 1
ATOM 2080 O O . GLY B 1 130 ? 5.176 -17.766 -17 1 96.81 130 GLY B O 1
ATOM 2081 N N . MET B 1 131 ? 3.766 -19.453 -17.547 1 96.81 131 MET B N 1
ATOM 2082 C CA . MET B 1 131 ? 3.857 -20.125 -16.266 1 96.81 131 MET B CA 1
ATOM 2083 C C . MET B 1 131 ? 5.293 -20.547 -15.969 1 96.81 131 MET B C 1
ATOM 2085 O O . MET B 1 131 ? 5.734 -20.516 -14.82 1 96.81 131 MET B O 1
ATOM 2089 N N . GLN B 1 132 ? 5.98 -21 -16.953 1 98 132 GLN B N 1
ATOM 2090 C CA . GLN B 1 132 ? 7.355 -21.422 -16.734 1 98 132 GLN B CA 1
ATOM 2091 C C . GLN B 1 132 ? 8.211 -20.25 -16.219 1 98 132 GLN B C 1
ATOM 2093 O O . GLN B 1 132 ? 8.969 -20.406 -15.266 1 98 132 GLN B O 1
ATOM 2098 N N . ALA B 1 133 ? 8.125 -19.141 -16.875 1 98.44 133 ALA B N 1
ATOM 2099 C CA . ALA B 1 133 ? 8.859 -17.953 -16.422 1 98.44 133 ALA B CA 1
ATOM 2100 C C . ALA B 1 133 ? 8.461 -17.562 -15.008 1 98.44 133 ALA B C 1
ATOM 2102 O O . ALA B 1 133 ? 9.32 -17.203 -14.195 1 98.44 133 ALA B O 1
ATOM 2103 N N . LEU B 1 134 ? 7.207 -17.656 -14.734 1 98.62 134 LEU B N 1
ATOM 2104 C CA . LEU B 1 134 ? 6.719 -17.312 -13.406 1 98.62 134 LEU B CA 1
ATOM 2105 C C . LEU B 1 134 ? 7.293 -18.25 -12.352 1 98.62 134 LEU B C 1
ATOM 2107 O O . LEU B 1 134 ? 7.664 -17.812 -11.258 1 98.62 134 LEU B O 1
ATOM 2111 N N . GLN B 1 135 ? 7.359 -19.5 -12.688 1 98.69 135 GLN B N 1
ATOM 2112 C CA . GLN B 1 135 ? 7.941 -20.469 -11.766 1 98.69 135 GLN B CA 1
ATOM 2113 C C . GLN B 1 135 ? 9.422 -20.188 -11.531 1 98.69 135 GLN B C 1
ATOM 2115 O O . GLN B 1 135 ? 9.922 -20.328 -10.414 1 98.69 135 GLN B O 1
ATOM 2120 N N . ASP B 1 136 ? 10.078 -19.781 -12.578 1 98.81 136 ASP B N 1
ATOM 2121 C CA . ASP B 1 136 ? 11.484 -19.422 -12.445 1 98.81 136 ASP B CA 1
ATOM 2122 C C . ASP B 1 136 ? 11.656 -18.219 -11.531 1 98.81 136 ASP B C 1
ATOM 2124 O O . ASP B 1 136 ? 12.547 -18.188 -10.68 1 98.81 136 ASP B O 1
ATOM 2128 N N . TYR B 1 137 ? 10.867 -17.188 -11.727 1 98.81 137 TYR B N 1
ATOM 2129 C CA . TYR B 1 137 ? 10.906 -16.016 -10.859 1 98.81 137 TYR B CA 1
ATOM 2130 C C . TYR B 1 137 ? 10.625 -16.391 -9.414 1 98.81 137 TYR B C 1
ATOM 2132 O O . TYR B 1 137 ? 11.336 -15.945 -8.5 1 98.81 137 TYR B O 1
ATOM 2140 N N . ALA B 1 138 ? 9.594 -17.234 -9.234 1 98.88 138 ALA B N 1
ATOM 2141 C CA . ALA B 1 138 ? 9.219 -17.656 -7.891 1 98.88 138 ALA B CA 1
ATOM 2142 C C . ALA B 1 138 ? 10.367 -18.391 -7.207 1 98.88 138 ALA B C 1
ATOM 2144 O O . ALA B 1 138 ? 10.609 -18.203 -6.012 1 98.88 138 ALA B O 1
ATOM 2145 N N . GLU B 1 139 ? 10.992 -19.219 -7.988 1 98.75 139 GLU B N 1
ATOM 2146 C CA . GLU B 1 139 ? 12.117 -19.969 -7.434 1 98.75 139 GLU B CA 1
ATOM 2147 C C . GLU B 1 139 ? 13.234 -19.031 -6.977 1 98.75 139 GLU B C 1
ATOM 2149 O O . GLU B 1 139 ? 13.828 -19.234 -5.918 1 98.75 139 GLU B O 1
ATOM 2154 N N . ARG B 1 140 ? 13.547 -18.016 -7.75 1 98.75 140 ARG B N 1
ATOM 2155 C CA . ARG B 1 140 ? 14.539 -17.016 -7.355 1 98.75 140 ARG B CA 1
ATOM 2156 C C . ARG B 1 140 ? 14.148 -16.344 -6.043 1 98.75 140 ARG B C 1
ATOM 2158 O O . ARG B 1 140 ? 14.992 -16.141 -5.172 1 98.75 140 ARG B O 1
ATOM 2165 N N . LEU B 1 141 ? 12.906 -16.047 -5.961 1 98.88 141 LEU B N 1
ATOM 2166 C CA . LEU B 1 141 ? 12.43 -15.367 -4.762 1 98.88 141 LEU B CA 1
ATOM 2167 C C . LEU B 1 141 ? 12.469 -16.312 -3.559 1 98.88 141 LEU B C 1
ATOM 2169 O O . LEU B 1 141 ? 12.844 -15.891 -2.457 1 98.88 141 LEU B O 1
ATOM 2173 N N . ARG B 1 142 ? 12.047 -17.578 -3.764 1 98.81 142 ARG B N 1
ATOM 2174 C CA . ARG B 1 142 ? 12.109 -18.547 -2.676 1 98.81 142 ARG B CA 1
ATOM 2175 C C . ARG B 1 142 ? 13.539 -18.719 -2.176 1 98.81 142 ARG B C 1
ATOM 2177 O O . ARG B 1 142 ? 13.773 -18.859 -0.975 1 98.81 142 ARG B O 1
ATOM 2184 N N . GLN B 1 143 ? 14.516 -18.672 -3.084 1 98.5 143 GLN B N 1
ATOM 2185 C CA . GLN B 1 143 ? 15.922 -18.781 -2.711 1 98.5 143 GLN B CA 1
ATOM 2186 C C . GLN B 1 143 ? 16.359 -17.562 -1.888 1 98.5 143 GLN B C 1
ATOM 2188 O O . GLN B 1 143 ? 17.109 -17.703 -0.92 1 98.5 143 GLN B O 1
ATOM 2193 N N . ALA B 1 144 ? 15.883 -16.406 -2.246 1 98.31 144 ALA B N 1
ATOM 2194 C CA . ALA B 1 144 ? 16.234 -15.18 -1.544 1 98.31 144 ALA B CA 1
ATOM 2195 C C . ALA B 1 144 ? 15.57 -15.117 -0.172 1 98.31 144 ALA B C 1
ATOM 2197 O O . ALA B 1 144 ? 16.031 -14.406 0.72 1 98.31 144 ALA B O 1
ATOM 2198 N N . LEU B 1 145 ? 14.461 -15.82 -0.007 1 97.75 145 LEU B N 1
ATOM 2199 C CA . LEU B 1 145 ? 13.719 -15.836 1.247 1 97.75 145 LEU B CA 1
ATOM 2200 C C . LEU B 1 145 ? 14.297 -16.859 2.215 1 97.75 145 LEU B C 1
ATOM 2202 O O . LEU B 1 145 ? 13.984 -16.844 3.408 1 97.75 145 LEU B O 1
ATOM 2206 N N . ALA B 1 146 ? 15.008 -17.859 1.636 1 92 146 ALA B N 1
ATOM 2207 C CA . ALA B 1 146 ? 15.594 -18.922 2.443 1 92 146 ALA B CA 1
ATOM 2208 C C . ALA B 1 146 ? 16.75 -18.406 3.283 1 92 146 ALA B C 1
ATOM 2210 O O . ALA B 1 146 ? 17.438 -17.453 2.881 1 92 146 ALA B O 1
#

Organism: Delftia acidovorans (strain DSM 14801 / SPH-1) (NCBI:txid398578)

pLDDT: mean 96.82, std 7.17, range [40.66, 98.94]

Secondary structure (DSSP, 8-state):
-----B-PPTTTSHHHHHHTTSS---EEEE-SSEEEEE-SSBSSTT-EEEEESS--SSGGGS-HHHHHHHHHHHHHHHHHHHHHH--SEEEEEEEESGGGT--BSS-EEEEEEE-TT-S-EEE---B---HHHHHHHHHHHHHHH-/-----B-PPTTTSHHHHHHTTSS---EEEE-SSEEEEE-SSBSSTT-EEEEESS--SSGGGS-HHHHHHHHHHHHHHHHHHHHHH--SEEEEEEEESGGGT--BSS-EEEEEEE-TT-S-EEE---B---HHHHHHHHHHHHHHH-

Solvent-accessible surface area (backbone atoms only — not comparable to full-atom values): 15065 Å² total; per-residue (Å²): 125,82,81,75,67,42,77,47,55,85,76,65,22,72,64,41,30,42,68,70,62,74,45,88,72,31,61,44,47,73,61,96,56,31,38,27,27,49,42,69,65,24,62,35,86,65,22,30,33,35,25,53,53,65,81,24,45,32,70,81,61,45,51,62,68,53,36,17,50,48,36,34,49,44,41,52,50,46,48,12,38,44,72,62,63,59,49,63,16,34,26,39,43,31,39,21,44,63,44,24,64,34,36,55,52,45,33,47,33,37,42,32,46,20,42,79,86,63,58,66,41,72,42,69,56,63,37,71,80,48,70,68,55,38,40,53,49,18,49,45,35,36,59,52,67,97,124,82,80,74,68,41,78,48,55,84,77,64,23,71,64,40,29,42,70,70,62,74,43,92,73,30,60,43,48,74,63,96,55,30,38,27,28,48,43,70,64,24,60,35,86,65,22,27,34,38,25,53,53,64,82,25,46,30,70,83,62,46,51,62,68,53,36,17,50,48,36,34,49,45,42,53,50,47,50,13,38,43,71,62,63,58,48,61,16,35,26,38,45,32,39,22,45,63,46,24,64,34,35,54,52,45,33,48,34,38,41,33,47,20,43,79,85,63,59,67,39,72,42,70,58,64,36,71,81,47,69,67,55,39,41,52,49,19,49,46,34,36,58,52,68,99

Sequence (292 aa):
MPMFVDTSPPGQCLFCRLVAGEIPSAKVFEDEQTIAFMDIGQVNPGHVLVASKRHAVTLLDLTPDEAGAVMRTAQRVAQAVQAAFDPDGISLFQANGAAGGQTVFHFHLHVLPRHEGDGVGLGWPRKEPGMQALQDYAERLRQALAMPMFVDTSPPGQCLFCRLVAGEIPSAKVFEDEQTIAFMDIGQVNPGHVLVASKRHAVTLLDLTPDEAGAVMRTAQRVAQAVQAAFDPDGISLFQANGAAGGQTVFHFHLHVLPRHEGDGVGLGWPRKEPGMQALQDYAERLRQALA

InterPro domains:
  IPR001310 Histidine triad (HIT) protein [PR00332] (14-30)
  IPR001310 Histidine triad (HIT) protein [PR00332] (35-53)
  IPR001310 Histidine triad (HIT) protein [PR00332] (102-112)
  IPR001310 Histidine triad (HIT) protein [PTHR46648] (5-145)
  IPR011146 HIT-like domain [PF01230] (21-116)
  IPR011146 HIT-like domain [PS51084] (14-121)
  IPR019808 Histidine triad, conserved site [PS00892] (95-113)
  IPR036265 HIT-like superfamily [G3DSA:3.30.428.10] (11-146)
  IPR036265 HIT-like superfamily [SSF54197] (11-145)
  IPR039384 HINT family [cd01277] (13-114)

Radius o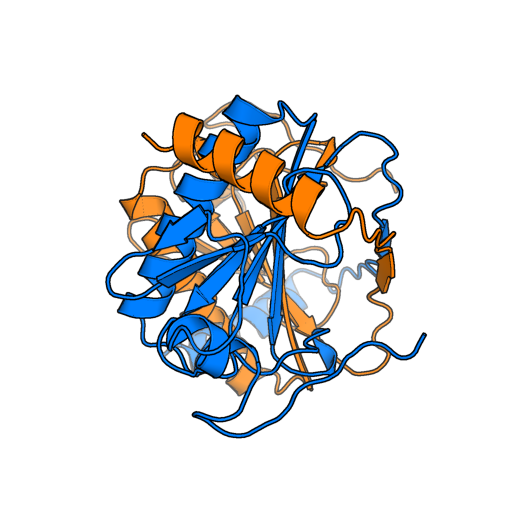f gyration: 18.14 Å; Cα contacts (8 Å, |Δi|>4): 642; chains: 2; bounding box: 37×52×43 Å

=== Feature glossary ===
Feature key, reading from the visual/contextual features back to the raw sequence:

Rendered structure images. Six rendered views show the 3D structure from the faces of a cube — i.e. along ±x, ±y, ±z. Rendering representation is drawn randomly per protein from cartoon (secondary-structure ribbons), sticks (backbone bonds), or molecular surface; coloring is either N→C rainbow (blue at the N-terminus through red at the C-terminus) or one color per chain.

Contact-map, Ramachandran, and PAE plots. The contact map is a binary N×N matrix image: pixel (i, j) is dark where Cα_i and Cα_j are within 8 Å and |i−j|>4. Because the |i−j|>4 filter removes local helical contacts, off-diagonal stripes parallel to the main diagonal indicate parallel β-sheets; stripes perpendicular to it indicate antiparallel β-sheets. The Ramachandran plot scatters every residue's (φ, ψ) pair against the sterically allowed regions. The PAE heatmap renders the predicted-aligned-error matrix.

InterPro / GO / CATH / organism. Database cross-references. InterPro integrates a dozen domain/family signature databases into unified entries with residue-range hits. GO terms attach function/process/location labels with evidence codes. CATH codes position the fold in a four-level structural taxonomy. Organism is the NCBI-taxonomy species name.

Nearest PDB structures. The Foldseek neighbor list gives the closest experimentally determined structures in the PDB, ranked by structural alignment. TM-score near 1 means near-identical fold; near 0.3 means only rough topology match. This is how one finds what a novel AlphaFold prediction most resembles in the solved-structure universe.

Predicted aligned error. PAE(i, j) answers: if I align the predicted and true structures on residue i, how far off (in Å) do I expect residue j to be? A block-diagonal PAE matrix with low values on the blocks and high values off-diagonal is the signature of a multi-domain protein with confidently predicted domains but uncertain inter-domain orientation.

Solvent-accessible surface area. Accessible surface area quantifies burial. A residue with SASA near zero is packed into the hydrophobic core; one with SASA >100 Å² sits on the surface. Computed here via the Shrake–Rupley numerical algorithm with a 1.4 Å probe.

B-factor. B-factor (Debye–Waller factor) reflects atomic displacement in the crystal lattice. It is an experimental observable (units Å²), not a prediction; low values mean the atom is pinned down, high values mean it moves or is heterogeneous across the crystal.

pLDDT. For AlphaFold models, the B-factor field carries pLDDT — the model's own estimate of local accuracy on a 0–100 scale. Regions with pLDDT<50 should be treated as essentially unmodeled; they often correspond to intrinsically disordered segments.

Backbone torsions (φ/ψ). φ (phi) and ψ (psi) are the two rotatable backbone dihedrals per residue: φ is the C(i-1)–N–Cα–C torsion, ψ is the N–Cα–C–N(i+1) torsion, both in degrees on (−180°, 180°]. α-helical residues cluster near (−60°, −45°); β-strand residues near (−120°, +130°). A Ramachandran plot is simply a scatter of (φ, ψ) for every residue.

Radius of gyration, Cα contacts, bounding box. Radius of gyration (Rg) is the root-mean-square distance of Cα atoms from their centroid — a single number for overall size and compactness. A globular domain of N residues has Rg ≈ 2.2·N^0.38 Å; an extended or disordered chain has a much larger Rg. The Cα contact count is the number of residue pairs whose Cα atoms are within 8 Å and are more than four positions apart in sequence — a standard proxy for tertiary packing density. The bounding box is the smallest axis-aligned box enclosing all Cα atoms.

Secondary structure (3-state, P-SEA). Three-state secondary structure (P-SEA) collapses the eight DSSP classes into helix (a), strand (b), and coil (c). P-SEA assigns these from Cα geometry alone — distances and angles — without requiring backbone oxygens, so it works on any Cα trace.

Secondary structure (8-state, DSSP). DSSP 8-state secondary structure assigns each residue one of H (α-helix), G (3₁₀-helix), I (π-helix), E (extended β-strand), B (isolated β-bridge), T (hydrogen-bonded turn), S (bend), or '-' (coil). The assignment is computed from backbone hydrogen-bond geometry via the Kabsch–Sander algorithm.

Foldseek 3Di. A 3Di character summarizes, for each residue, the relative orientation of the Cα frame of its nearest spatial neighbor. Because it encodes fold topology rather than chemistry, 3Di alignments detect remote structural similarity that sequence alignment misses.

mmCIF coordinates. The mmCIF block holds the 3D Cartesian coordinates of each backbone atom (N, Cα, C, O) in ångströms. mmCIF is the PDB's canonical archive format — a tagged-loop text representation of the atomic model.

Sequence. Sequence gives the chain of amino acids in standard one-letter code (A=alanine, C=cysteine, …, Y=tyrosine), read N→C. It is the only feature that is directly encoded by the gene; all structural features are derived from the folded form of this sequence.